Protein AF-A0A554S0V0-F1 (afdb_monomer_lite)

Radius of gyration: 26.41 Å; chains: 1; bounding box: 66×72×66 Å

Structure (mmCIF, N/CA/C/O backbone):
data_AF-A0A554S0V0-F1
#
_entry.id   AF-A0A554S0V0-F1
#
loop_
_atom_site.group_PDB
_atom_site.id
_atom_site.type_symbol
_atom_site.label_atom_id
_atom_site.label_alt_id
_atom_site.label_comp_id
_atom_site.label_asym_id
_atom_site.label_entity_id
_atom_site.label_seq_id
_atom_site.pdbx_PDB_ins_code
_atom_site.Cartn_x
_atom_site.Cartn_y
_atom_site.Cartn_z
_atom_site.occupancy
_atom_site.B_iso_or_equiv
_atom_site.auth_seq_id
_atom_site.auth_comp_id
_atom_site.auth_asym_id
_atom_site.auth_atom_id
_atom_site.pdbx_PDB_model_num
ATOM 1 N N . MET A 1 1 ? -9.861 -27.793 4.715 1.00 36.31 1 MET A N 1
ATOM 2 C CA . MET A 1 1 ? -9.751 -26.384 5.147 1.00 36.31 1 MET A CA 1
ATOM 3 C C . MET A 1 1 ? -11.162 -25.898 5.399 1.00 36.31 1 MET A C 1
ATOM 5 O O . MET A 1 1 ? -11.901 -25.727 4.438 1.00 36.31 1 MET A O 1
ATOM 9 N N . SER A 1 2 ? -11.578 -25.810 6.660 1.00 37.16 2 SER A N 1
ATOM 10 C CA . SER A 1 2 ? -12.901 -25.290 7.014 1.00 37.16 2 SER A CA 1
ATOM 11 C C . SER A 1 2 ? -13.001 -23.853 6.504 1.00 37.16 2 SER A C 1
ATOM 13 O O . SER A 1 2 ? -12.110 -23.053 6.784 1.00 37.16 2 SER A O 1
ATOM 15 N N . SER A 1 3 ? -14.018 -23.549 5.698 1.00 47.09 3 SER A N 1
ATOM 16 C CA . SER A 1 3 ? -14.245 -22.210 5.153 1.00 47.09 3 SER A CA 1
ATOM 17 C C . SER A 1 3 ? -14.325 -21.208 6.300 1.00 47.09 3 SER A C 1
ATOM 19 O O . SER A 1 3 ? -15.187 -21.342 7.171 1.00 47.09 3 SER A 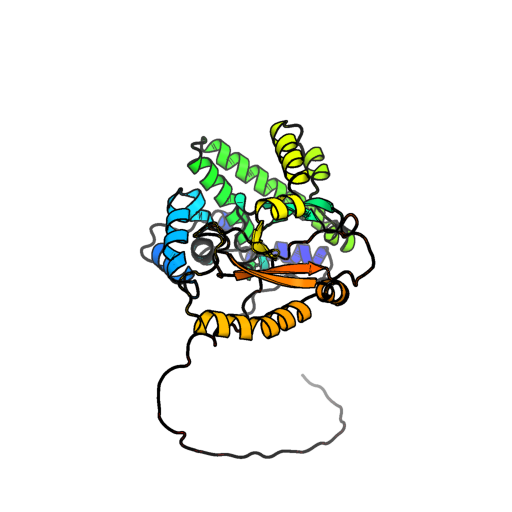O 1
ATOM 21 N N . GLU A 1 4 ? -13.415 -20.234 6.334 1.00 57.22 4 GLU A N 1
ATOM 22 C CA . GLU A 1 4 ? -13.499 -19.157 7.316 1.00 57.22 4 GLU A CA 1
ATOM 23 C C . GLU A 1 4 ? -14.847 -18.442 7.174 1.00 57.22 4 GLU A C 1
ATOM 25 O O . GLU A 1 4 ? -15.281 -18.200 6.040 1.00 57.22 4 GLU A O 1
ATOM 30 N N . PRO A 1 5 ? -15.519 -18.112 8.290 1.00 57.91 5 PRO A N 1
ATOM 31 C CA . PRO A 1 5 ? -16.809 -17.446 8.239 1.00 57.91 5 PRO A CA 1
ATOM 32 C C . PRO A 1 5 ? -16.653 -16.122 7.491 1.00 57.91 5 PRO A C 1
ATOM 34 O O . PRO A 1 5 ? -15.997 -15.194 7.961 1.00 57.91 5 PRO A O 1
ATOM 37 N N . HIS A 1 6 ? -17.226 -16.053 6.292 1.00 64.81 6 HIS A N 1
ATOM 38 C CA . HIS A 1 6 ? -17.288 -14.811 5.539 1.00 64.81 6 HIS A CA 1
ATOM 39 C C . HIS A 1 6 ? -18.179 -13.825 6.288 1.00 64.81 6 HIS A C 1
ATOM 41 O O . HIS A 1 6 ? -19.154 -14.217 6.937 1.00 64.81 6 HIS A O 1
ATOM 47 N N . ALA A 1 7 ? -17.826 -12.540 6.224 1.00 71.19 7 ALA A N 1
ATOM 48 C CA . ALA A 1 7 ? -18.701 -11.499 6.735 1.00 71.19 7 ALA A CA 1
ATOM 49 C C . ALA A 1 7 ? -20.097 -11.640 6.088 1.00 71.19 7 ALA A C 1
ATOM 51 O O . ALA A 1 7 ? -20.170 -12.012 4.912 1.00 71.19 7 ALA A O 1
ATOM 52 N N . PRO A 1 8 ? -21.190 -11.362 6.827 1.00 77.56 8 PRO A N 1
ATOM 53 C CA . PRO A 1 8 ? -22.535 -11.416 6.270 1.00 77.56 8 PRO A CA 1
ATOM 54 C C . PRO A 1 8 ? -22.620 -10.570 4.999 1.00 77.56 8 PRO A C 1
ATOM 56 O O . PRO A 1 8 ? -22.019 -9.492 4.936 1.00 77.56 8 PRO A O 1
ATOM 59 N N . ASP A 1 9 ? -23.345 -11.063 3.997 1.00 78.00 9 ASP A N 1
ATOM 60 C CA . ASP A 1 9 ? -23.430 -10.403 2.699 1.00 78.00 9 ASP A CA 1
ATOM 61 C C . ASP A 1 9 ? -24.212 -9.070 2.760 1.00 78.00 9 ASP A C 1
ATOM 63 O O . ASP A 1 9 ? -24.641 -8.589 3.817 1.00 78.00 9 ASP A O 1
ATOM 67 N N . ALA A 1 10 ? -24.375 -8.425 1.602 1.00 74.31 10 ALA A N 1
ATOM 68 C CA . ALA A 1 10 ? -25.038 -7.128 1.510 1.00 74.31 10 ALA A CA 1
ATOM 69 C C . ALA A 1 10 ? -26.510 -7.145 1.971 1.00 74.31 10 ALA A C 1
ATOM 71 O O . ALA A 1 10 ? -27.020 -6.086 2.342 1.00 74.31 10 ALA A O 1
ATOM 72 N N . THR A 1 11 ? -27.164 -8.312 1.985 1.00 83.50 11 THR A N 1
ATOM 73 C CA . THR A 1 11 ? -28.571 -8.482 2.381 1.00 83.50 11 THR A CA 1
ATOM 74 C C . THR A 1 11 ? -28.763 -8.507 3.896 1.00 83.50 11 THR A C 1
ATOM 76 O O . THR A 1 11 ? -29.850 -8.190 4.376 1.00 83.50 11 THR A O 1
ATOM 79 N N . ALA A 1 12 ? -27.705 -8.797 4.662 1.00 87.19 12 ALA A N 1
ATOM 80 C CA . ALA A 1 12 ? -27.759 -8.776 6.117 1.00 87.19 12 ALA A CA 1
ATOM 81 C C . ALA A 1 12 ? -28.050 -7.365 6.648 1.00 87.19 12 ALA A C 1
ATOM 83 O O . ALA A 1 12 ? -27.429 -6.368 6.256 1.00 87.19 12 ALA A O 1
ATOM 84 N N . SER A 1 13 ? -28.954 -7.278 7.617 1.00 88.69 13 SER A N 1
ATOM 85 C CA . SER A 1 13 ? -29.283 -6.033 8.296 1.00 88.69 13 SER A CA 1
ATOM 86 C C . SER A 1 13 ? -28.072 -5.466 9.057 1.00 88.69 13 SER A C 1
ATOM 88 O O . SER A 1 13 ? -27.164 -6.193 9.488 1.00 88.69 13 SER A O 1
ATOM 90 N N . PRO A 1 14 ? -28.045 -4.147 9.328 1.00 87.00 14 PRO A N 1
ATOM 91 C CA . PRO A 1 14 ? -27.035 -3.556 10.203 1.00 87.00 14 PRO A CA 1
ATOM 92 C C . PRO A 1 14 ? -26.961 -4.216 11.591 1.00 87.00 14 PRO A C 1
ATOM 94 O O . PRO A 1 14 ? -25.884 -4.259 12.187 1.00 87.00 14 PRO A O 1
ATOM 97 N N . ALA A 1 15 ? -28.078 -4.727 12.119 1.00 90.31 15 ALA A N 1
ATOM 98 C CA . ALA A 1 15 ? -28.115 -5.415 13.407 1.00 90.31 15 ALA A CA 1
ATOM 99 C C . ALA A 1 15 ? -27.396 -6.772 13.353 1.00 90.31 15 ALA A C 1
ATOM 101 O O . ALA A 1 15 ? -26.563 -7.043 14.222 1.00 90.31 15 ALA A O 1
ATOM 102 N N . GLU A 1 16 ? -27.640 -7.569 12.310 1.00 91.69 16 GLU A N 1
ATOM 103 C CA . GLU A 1 16 ? -26.985 -8.866 12.087 1.00 91.69 16 GLU A CA 1
ATOM 104 C C . GLU A 1 16 ? -25.484 -8.705 11.853 1.00 91.69 16 GLU A C 1
ATOM 106 O O . GLU A 1 16 ? -24.685 -9.380 12.500 1.00 91.69 16 GLU A O 1
ATOM 111 N N . ARG A 1 17 ? -25.066 -7.733 11.031 1.00 90.06 17 ARG A N 1
ATOM 112 C CA . ARG A 1 17 ? -23.638 -7.427 10.822 1.00 90.06 17 ARG A CA 1
ATOM 113 C C . ARG A 1 17 ? -22.934 -7.031 12.124 1.00 90.06 17 ARG A C 1
ATOM 115 O O . ARG A 1 17 ? -21.815 -7.473 12.394 1.00 90.06 17 ARG A O 1
ATOM 122 N N . ARG A 1 18 ? -23.595 -6.239 12.980 1.00 90.31 18 ARG A N 1
ATOM 123 C CA . ARG A 1 18 ? -23.077 -5.897 14.320 1.00 90.31 18 ARG A CA 1
ATOM 124 C C . ARG A 1 18 ? -23.025 -7.114 15.242 1.00 90.31 18 ARG A C 1
ATOM 126 O O . ARG A 1 18 ? -22.074 -7.234 16.012 1.00 90.31 18 ARG A O 1
ATOM 133 N N . ALA A 1 19 ? -24.029 -7.989 15.198 1.00 91.94 19 ALA A N 1
ATOM 134 C CA . ALA A 1 19 ? -24.058 -9.216 15.988 1.00 91.94 19 ALA A CA 1
ATOM 135 C C . ALA A 1 19 ? -22.928 -10.168 15.575 1.00 91.94 19 ALA A C 1
ATOM 137 O O . ALA A 1 19 ? -22.189 -10.622 16.445 1.00 91.94 19 ALA A O 1
ATOM 138 N N . PHE A 1 20 ? -22.709 -10.354 14.270 1.00 91.00 20 PHE A N 1
ATOM 139 C CA . PHE A 1 20 ? -21.584 -11.114 13.726 1.00 91.00 20 PHE A CA 1
ATOM 140 C C . PHE A 1 20 ? -20.242 -10.578 14.235 1.00 91.00 20 PHE A C 1
ATOM 142 O O . PHE A 1 20 ? -19.457 -11.326 14.812 1.00 91.00 20 PHE A O 1
ATOM 149 N N . GLY A 1 21 ? -20.000 -9.267 14.112 1.00 90.06 21 GLY A N 1
ATOM 150 C CA . GLY A 1 21 ? -18.763 -8.653 14.604 1.00 90.06 21 GLY A CA 1
ATOM 151 C C . GLY A 1 21 ? -18.572 -8.796 16.121 1.00 90.06 21 GLY A C 1
ATOM 152 O O . GLY A 1 21 ? -17.449 -8.970 16.590 1.00 90.06 21 GLY A O 1
ATOM 153 N N . ARG A 1 22 ? -19.658 -8.765 16.911 1.00 90.88 22 ARG A N 1
ATOM 154 C CA . ARG A 1 22 ? -19.599 -9.046 18.357 1.00 90.88 22 ARG A CA 1
ATOM 155 C C . ARG A 1 22 ? -19.273 -10.510 18.645 1.00 90.88 22 ARG A C 1
ATOM 157 O O . ARG A 1 22 ? -18.467 -10.757 19.538 1.00 90.88 22 ARG A O 1
ATOM 164 N N . ALA A 1 23 ? -19.853 -11.448 17.898 1.00 91.31 23 ALA A N 1
ATOM 165 C CA . ALA A 1 23 ? -19.612 -12.880 18.062 1.00 91.31 23 ALA A CA 1
ATOM 166 C C . ALA A 1 23 ? -18.140 -13.248 17.817 1.00 91.31 23 ALA A C 1
ATOM 168 O O . ALA A 1 23 ? -17.593 -14.089 18.526 1.00 91.31 23 ALA A O 1
ATOM 169 N N . GLN A 1 24 ? -17.448 -12.541 16.915 1.00 90.12 24 GLN A N 1
ATOM 170 C CA . GLN A 1 24 ? -16.019 -12.772 16.666 1.00 90.12 24 GLN A CA 1
ATOM 171 C C . GLN A 1 24 ? -15.114 -12.548 17.889 1.00 90.12 24 GLN A C 1
ATOM 173 O O . GLN A 1 24 ? -14.009 -13.085 17.945 1.00 90.12 24 GLN A O 1
ATOM 178 N N . ARG A 1 25 ? -15.579 -11.831 18.921 1.00 89.75 25 ARG A N 1
ATOM 179 C CA . ARG A 1 25 ? -14.835 -11.678 20.185 1.00 89.75 25 ARG A CA 1
ATOM 180 C C . ARG A 1 25 ? -14.655 -12.995 20.940 1.00 89.75 25 ARG A C 1
ATOM 182 O O . ARG A 1 25 ? -13.751 -13.084 21.761 1.00 89.75 25 ARG A O 1
ATOM 189 N N . GLN A 1 26 ? -15.492 -13.998 20.668 1.00 87.25 26 GLN A N 1
ATOM 190 C CA . GLN A 1 26 ? -15.313 -15.353 21.197 1.00 87.25 26 GLN A CA 1
ATOM 191 C C . GLN A 1 26 ? -14.157 -16.088 20.505 1.00 87.25 26 GLN A C 1
ATOM 193 O O . GLN A 1 26 ? -13.537 -16.957 21.104 1.00 87.25 26 GLN A O 1
ATOM 198 N N . ARG A 1 27 ? -13.857 -15.729 19.250 1.00 83.69 27 ARG A N 1
ATOM 199 C CA . ARG A 1 27 ? -12.781 -16.327 18.451 1.00 83.69 27 ARG A CA 1
ATOM 200 C C . ARG A 1 27 ? -11.427 -15.681 18.745 1.00 83.69 27 ARG A C 1
ATOM 202 O O . ARG A 1 27 ? -10.419 -16.374 18.820 1.00 83.69 27 ARG A O 1
ATOM 209 N N . CYS A 1 28 ? -11.415 -14.361 18.918 1.00 88.06 28 CYS A N 1
ATOM 210 C CA . CYS A 1 28 ? -10.242 -13.602 19.335 1.00 88.06 28 CYS A CA 1
ATOM 211 C C . CYS A 1 28 ? -10.659 -12.538 20.357 1.00 88.06 28 CYS A C 1
ATOM 213 O O . CYS A 1 28 ? -11.237 -11.501 20.010 1.00 88.06 28 CYS A O 1
ATOM 215 N N . ALA A 1 29 ? -10.375 -12.809 21.630 1.00 88.44 29 ALA A N 1
ATOM 216 C CA . ALA A 1 29 ? -10.634 -11.894 22.730 1.00 88.44 29 ALA A CA 1
ATOM 217 C C . ALA A 1 29 ? -9.766 -10.635 22.597 1.00 88.44 29 ALA A C 1
ATOM 219 O O . ALA A 1 29 ? -8.628 -10.694 22.138 1.00 88.44 29 ALA A O 1
ATOM 220 N N . LEU A 1 30 ? -10.266 -9.484 23.059 1.00 83.81 30 LEU A N 1
ATOM 221 C CA . LEU A 1 30 ? -9.576 -8.195 22.890 1.00 83.81 30 LEU A CA 1
ATOM 222 C C . LEU A 1 30 ? -8.150 -8.188 23.470 1.00 83.81 30 LEU A C 1
ATOM 224 O O . LEU A 1 30 ? -7.258 -7.595 22.875 1.00 83.81 30 LEU A O 1
ATOM 228 N N . GLY A 1 31 ? -7.905 -8.892 24.580 1.00 85.94 31 GLY A N 1
ATOM 229 C CA . GLY A 1 31 ? -6.561 -9.022 25.155 1.00 85.94 31 GLY A CA 1
ATOM 230 C C . GLY A 1 31 ? -5.575 -9.776 24.254 1.00 85.94 31 GLY A C 1
ATOM 231 O O . GLY A 1 31 ? -4.384 -9.476 24.257 1.00 85.94 31 GLY A O 1
ATOM 232 N N . GLN A 1 32 ? -6.061 -10.697 23.414 1.00 88.44 32 GLN A N 1
ATOM 233 C CA . GLN A 1 32 ? -5.224 -11.431 22.460 1.00 88.44 32 GLN A CA 1
ATOM 234 C C . GLN A 1 32 ? -4.729 -10.534 21.317 1.00 88.44 32 GLN A C 1
ATOM 236 O O . GLN A 1 32 ? -3.736 -10.855 20.672 1.00 88.44 32 GLN A O 1
ATOM 241 N N . TRP A 1 33 ? -5.353 -9.372 21.090 1.00 86.06 33 TRP A N 1
ATOM 242 C CA . TRP A 1 33 ? -4.904 -8.443 20.052 1.00 86.06 33 TRP A CA 1
ATOM 243 C C . TRP A 1 33 ? -3.544 -7.818 20.369 1.00 86.06 33 TRP A C 1
ATOM 245 O O . TRP A 1 33 ? -2.807 -7.481 19.442 1.00 86.06 33 TRP A O 1
ATOM 255 N N . ALA A 1 34 ? -3.200 -7.714 21.657 1.00 86.19 34 ALA A N 1
ATOM 256 C CA . ALA A 1 34 ? -1.913 -7.212 22.128 1.00 86.19 34 ALA A CA 1
ATOM 257 C C . ALA A 1 34 ? -0.765 -8.223 21.962 1.00 86.19 34 ALA A C 1
ATOM 259 O O . ALA A 1 34 ? 0.389 -7.869 22.199 1.00 86.19 34 ALA A O 1
ATOM 260 N N . GLN A 1 35 ? -1.056 -9.464 21.555 1.00 88.38 35 GLN A N 1
ATOM 261 C CA . GLN A 1 35 ? -0.019 -10.448 21.271 1.00 88.38 35 GLN A CA 1
ATOM 262 C C . GLN A 1 35 ? 0.854 -9.980 20.106 1.00 88.38 35 GLN A C 1
ATOM 264 O O . GLN A 1 35 ? 0.367 -9.449 19.101 1.00 88.38 35 GLN A O 1
ATOM 269 N N . VAL A 1 36 ? 2.156 -10.199 20.258 1.00 83.81 36 VAL A N 1
ATOM 270 C CA . VAL A 1 36 ? 3.171 -9.915 19.247 1.00 83.81 36 VAL A CA 1
ATOM 271 C C . VAL A 1 36 ? 3.840 -11.222 18.825 1.00 83.81 36 VAL A C 1
ATOM 273 O O . VAL A 1 36 ? 3.955 -1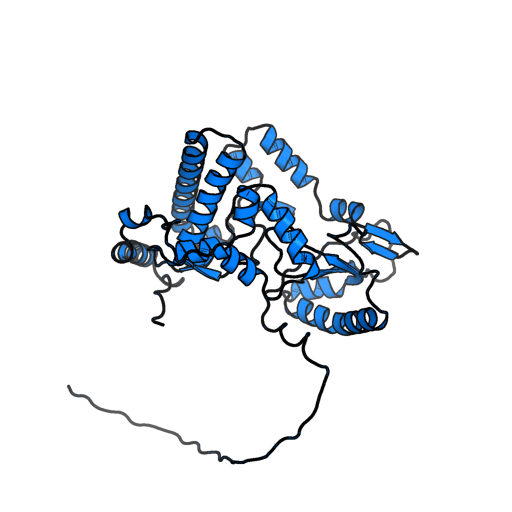2.132 19.651 1.00 83.81 36 VAL A O 1
ATOM 276 N N . PRO A 1 37 ? 4.278 -11.343 17.561 1.00 80.25 37 PRO A N 1
ATOM 277 C CA . PRO A 1 37 ? 5.056 -12.497 17.129 1.00 80.25 37 PRO A CA 1
ATOM 278 C C . PRO A 1 37 ? 6.334 -12.569 17.966 1.00 80.25 37 PRO A C 1
ATOM 280 O O . PRO A 1 37 ? 6.936 -11.529 18.227 1.00 80.25 37 PRO A O 1
ATOM 283 N N . GLN A 1 38 ? 6.748 -13.770 18.374 1.00 79.81 38 GLN A N 1
ATOM 284 C CA . GLN A 1 38 ? 7.999 -13.974 19.107 1.00 79.81 38 GLN A CA 1
ATOM 285 C C . GLN A 1 38 ? 9.164 -13.964 18.104 1.00 79.81 38 GLN A C 1
ATOM 287 O O . GLN A 1 38 ? 9.299 -14.915 17.333 1.00 79.81 38 GLN A O 1
ATOM 292 N N . PRO A 1 39 ? 9.976 -12.892 18.042 1.00 66.38 39 PRO A N 1
ATOM 293 C CA . PRO A 1 39 ? 10.983 -12.743 16.995 1.00 66.38 39 PRO A CA 1
ATOM 294 C C . PRO A 1 39 ? 12.173 -13.696 17.168 1.00 66.38 39 PRO A C 1
ATOM 296 O O . PRO A 1 39 ? 12.823 -13.989 16.167 1.00 66.38 39 PRO A O 1
ATOM 299 N N . ASP A 1 40 ? 12.405 -14.184 18.392 1.00 68.19 40 ASP A N 1
ATOM 300 C CA . ASP A 1 40 ? 13.514 -15.075 18.771 1.00 68.19 40 ASP A CA 1
ATOM 301 C C . ASP A 1 40 ? 13.130 -16.563 18.728 1.00 68.19 40 ASP A C 1
ATOM 303 O O . ASP A 1 40 ? 13.895 -17.430 19.152 1.00 68.19 40 ASP A O 1
ATOM 307 N N . ALA A 1 41 ? 11.936 -16.886 18.224 1.00 66.62 41 ALA A N 1
ATOM 308 C CA . ALA A 1 41 ? 11.582 -18.268 17.953 1.00 66.62 41 ALA A CA 1
ATOM 309 C C . ALA A 1 41 ? 12.535 -18.814 16.872 1.00 66.62 41 ALA A C 1
ATOM 311 O O . ALA A 1 41 ? 12.653 -18.241 15.787 1.00 66.62 41 ALA A O 1
ATOM 312 N N . GLY A 1 42 ? 13.246 -19.907 17.173 1.00 69.56 42 GLY A N 1
ATOM 313 C CA . GLY A 1 42 ? 14.284 -20.474 16.298 1.00 69.56 42 GLY A CA 1
ATOM 314 C C . GLY A 1 42 ? 13.796 -20.934 14.914 1.00 69.56 42 GLY A C 1
ATOM 315 O O . GLY A 1 42 ? 14.607 -21.309 14.075 1.00 69.56 42 GLY A O 1
ATOM 316 N N . ASP A 1 43 ? 12.487 -20.895 14.657 1.00 75.56 43 ASP A N 1
ATOM 317 C CA . ASP A 1 43 ? 11.843 -21.216 13.382 1.00 75.56 43 ASP A CA 1
ATOM 318 C C . ASP A 1 43 ? 11.613 -19.990 12.472 1.00 75.56 43 ASP A C 1
ATOM 320 O O . ASP A 1 43 ? 11.067 -20.122 11.369 1.00 75.56 43 ASP A O 1
ATOM 324 N N . ARG A 1 44 ? 12.013 -18.784 12.899 1.00 81.19 44 ARG A N 1
ATOM 325 C CA . ARG A 1 44 ? 11.856 -17.562 12.104 1.00 81.19 44 ARG A CA 1
ATOM 326 C C . ARG A 1 44 ? 13.010 -17.392 11.113 1.00 81.19 44 ARG A C 1
ATOM 328 O O . ARG A 1 44 ? 14.138 -17.111 11.498 1.00 81.19 44 ARG A O 1
ATOM 335 N N . ASP A 1 45 ? 12.697 -17.450 9.816 1.00 86.06 45 ASP A N 1
ATOM 336 C CA . ASP A 1 45 ? 13.656 -17.203 8.724 1.00 86.06 45 ASP A CA 1
ATOM 337 C C . ASP A 1 45 ? 13.257 -15.986 7.853 1.00 86.06 45 ASP A C 1
ATOM 339 O O . ASP A 1 45 ? 12.646 -16.137 6.785 1.00 86.06 45 ASP A O 1
ATOM 343 N N . PRO A 1 46 ? 13.587 -14.746 8.276 1.00 87.38 46 PRO A N 1
ATOM 344 C CA . PRO A 1 46 ? 13.274 -13.535 7.516 1.00 87.38 46 PRO A CA 1
ATOM 345 C C . PRO A 1 46 ? 13.863 -13.526 6.104 1.00 87.38 46 PRO A C 1
ATOM 347 O O . PRO A 1 46 ? 13.234 -13.038 5.159 1.00 87.38 46 PRO A O 1
ATOM 350 N N . LEU A 1 47 ? 15.074 -14.068 5.946 1.00 88.94 47 LEU A N 1
ATOM 351 C CA . LEU A 1 47 ? 15.773 -14.083 4.666 1.00 88.94 47 LEU A CA 1
ATOM 352 C C . LEU A 1 47 ? 15.214 -15.161 3.739 1.00 88.94 47 LEU A C 1
ATOM 354 O O . LEU A 1 47 ? 15.134 -14.923 2.534 1.00 88.94 47 LEU A O 1
ATOM 358 N N . GLY A 1 48 ? 14.778 -16.302 4.267 1.00 90.25 48 GLY A N 1
ATOM 359 C CA . GLY A 1 48 ? 14.048 -17.328 3.526 1.00 90.25 48 GLY A CA 1
ATOM 360 C C . GLY A 1 48 ? 12.746 -16.795 2.952 1.00 90.25 48 GLY A C 1
ATOM 361 O O . GLY A 1 48 ? 12.515 -16.927 1.750 1.00 90.25 48 GLY A O 1
ATOM 362 N N . TRP A 1 49 ? 11.943 -16.092 3.757 1.00 88.31 49 TRP A N 1
ATOM 363 C CA . TRP A 1 49 ? 10.722 -15.435 3.274 1.00 88.31 49 TRP A CA 1
ATOM 364 C C . TRP A 1 49 ? 11.010 -14.364 2.221 1.00 88.31 49 TRP A C 1
ATOM 366 O O . TRP A 1 49 ? 10.323 -14.294 1.197 1.00 88.31 49 TRP A O 1
ATOM 376 N N . LEU A 1 50 ? 12.061 -13.562 2.412 1.00 88.50 50 LEU A N 1
ATOM 377 C CA . LEU A 1 50 ? 12.474 -12.575 1.417 1.00 88.50 50 LEU A CA 1
ATOM 378 C C . LEU A 1 50 ? 12.924 -13.241 0.106 1.00 88.50 50 LEU A C 1
ATOM 380 O O . LEU A 1 50 ? 12.498 -12.812 -0.970 1.00 88.50 50 LEU A O 1
ATOM 384 N N . LYS A 1 51 ? 13.727 -14.309 0.173 1.00 89.75 51 LYS A N 1
ATOM 385 C CA . LYS A 1 51 ? 14.154 -15.104 -0.992 1.00 89.75 51 LYS A CA 1
ATOM 386 C C . LYS A 1 51 ? 12.956 -15.741 -1.696 1.00 89.75 51 LYS A C 1
ATOM 388 O O . LYS A 1 51 ? 12.848 -15.637 -2.915 1.00 89.75 51 LYS A O 1
ATOM 393 N N . ALA A 1 52 ? 12.025 -16.330 -0.949 1.00 89.69 52 ALA A N 1
ATOM 394 C CA . ALA A 1 52 ? 10.804 -16.917 -1.492 1.00 89.69 52 ALA A CA 1
ATOM 395 C C . ALA A 1 52 ? 9.950 -15.871 -2.225 1.00 89.69 52 ALA A C 1
ATOM 397 O O . ALA A 1 52 ? 9.454 -16.144 -3.320 1.00 89.69 52 ALA A O 1
ATOM 398 N N . SER A 1 53 ? 9.871 -14.646 -1.692 1.00 87.00 53 SER A N 1
ATOM 399 C CA . SER A 1 53 ? 9.150 -13.536 -2.330 1.00 87.00 53 SER A CA 1
ATOM 400 C C . SER A 1 53 ? 9.753 -13.094 -3.674 1.00 87.00 53 SER A C 1
ATOM 402 O O . SER A 1 53 ? 9.100 -12.366 -4.420 1.00 87.00 53 SER A O 1
ATOM 404 N N . ASN A 1 54 ? 10.984 -13.510 -4.009 1.00 87.56 54 ASN A N 1
ATOM 405 C CA . ASN A 1 54 ? 11.609 -13.245 -5.311 1.00 87.56 54 ASN A CA 1
ATOM 406 C C . ASN A 1 54 ? 11.186 -14.234 -6.410 1.00 87.56 54 ASN A C 1
ATOM 408 O O . ASN A 1 54 ? 11.543 -14.034 -7.571 1.00 87.56 54 ASN A O 1
ATOM 412 N N . ARG A 1 55 ? 10.429 -15.291 -6.087 1.00 86.12 55 ARG A N 1
ATOM 413 C CA . ARG A 1 55 ? 9.985 -16.279 -7.080 1.00 86.12 55 ARG A CA 1
ATOM 414 C C . ARG A 1 55 ? 9.183 -15.601 -8.197 1.00 86.12 55 ARG A C 1
ATOM 416 O O . ARG A 1 55 ? 8.207 -14.909 -7.939 1.00 86.12 55 ARG A O 1
ATOM 423 N N . GLY A 1 56 ? 9.590 -15.828 -9.446 1.00 81.62 56 GLY A N 1
ATOM 424 C CA . GLY A 1 56 ? 8.935 -15.253 -10.627 1.00 81.62 56 GLY A CA 1
ATOM 425 C C . GLY A 1 56 ? 9.327 -13.807 -10.952 1.00 81.62 56 GLY A C 1
ATOM 426 O O . GLY A 1 56 ? 8.816 -13.268 -11.936 1.00 81.62 56 GLY A O 1
ATOM 427 N N . ARG A 1 57 ? 10.229 -13.190 -10.174 1.00 81.38 57 ARG A N 1
ATOM 428 C CA . ARG A 1 57 ? 10.822 -11.882 -10.494 1.00 81.38 57 ARG A CA 1
ATOM 429 C C . ARG A 1 57 ? 11.973 -12.041 -11.488 1.00 81.38 57 ARG A C 1
ATOM 431 O O . ARG A 1 57 ? 12.579 -13.106 -11.580 1.00 81.38 57 ARG A O 1
ATOM 438 N N . VAL A 1 58 ? 12.272 -10.963 -12.209 1.00 79.75 58 VAL A N 1
ATOM 439 C CA . VAL A 1 58 ? 13.428 -10.876 -13.113 1.00 79.75 58 VAL A CA 1
ATOM 440 C C . VAL A 1 58 ? 14.716 -10.924 -12.277 1.00 79.75 58 VAL A C 1
ATOM 442 O O . VAL A 1 58 ? 14.888 -10.036 -11.434 1.00 79.75 58 VAL A O 1
ATOM 445 N N . PRO A 1 59 ? 15.587 -11.938 -12.454 1.00 82.12 59 PRO A N 1
ATOM 446 C CA . PRO A 1 59 ? 16.762 -12.149 -11.603 1.00 82.12 59 PRO A CA 1
ATOM 447 C C . PRO A 1 59 ? 17.673 -10.924 -11.484 1.00 82.12 59 PRO A C 1
ATOM 449 O O . PRO A 1 59 ? 18.106 -10.581 -10.387 1.00 82.12 59 PRO A O 1
ATOM 452 N N . GLU A 1 60 ? 17.888 -10.208 -12.583 1.00 79.12 60 GLU A N 1
ATOM 453 C CA . GLU A 1 60 ? 18.759 -9.034 -12.684 1.00 79.12 60 GLU A CA 1
ATOM 454 C C . GLU A 1 60 ? 18.254 -7.851 -11.841 1.00 79.12 60 GLU A C 1
ATOM 456 O O . GLU A 1 60 ? 19.029 -6.987 -11.435 1.00 79.12 60 GLU A O 1
ATOM 461 N N . LEU A 1 61 ? 16.952 -7.816 -11.536 1.00 80.81 61 LEU A N 1
ATOM 462 C CA . LEU A 1 61 ? 16.321 -6.755 -10.745 1.00 80.81 61 LEU A CA 1
ATOM 463 C C . LEU A 1 61 ? 16.234 -7.100 -9.252 1.00 80.81 61 LEU A C 1
ATOM 465 O O . LEU A 1 61 ? 15.926 -6.227 -8.434 1.00 80.81 61 LEU A O 1
ATOM 469 N N . VAL A 1 62 ? 16.525 -8.347 -8.868 1.00 86.44 62 VAL A N 1
ATOM 470 C CA . VAL A 1 62 ? 16.535 -8.772 -7.460 1.00 86.44 62 VAL A CA 1
ATOM 471 C C . VAL A 1 62 ? 17.593 -8.014 -6.643 1.00 86.44 62 VAL A C 1
ATOM 473 O O . VAL A 1 62 ? 17.222 -7.476 -5.596 1.00 86.44 62 VAL A O 1
ATOM 476 N N . PRO A 1 63 ? 18.853 -7.852 -7.104 1.00 88.56 63 PRO A N 1
ATOM 477 C CA . PRO A 1 63 ? 19.842 -7.049 -6.385 1.00 88.56 63 PRO A CA 1
ATOM 478 C C . PRO A 1 63 ? 19.420 -5.585 -6.224 1.00 88.56 63 PRO A C 1
ATOM 480 O O . PRO A 1 63 ? 19.619 -5.002 -5.164 1.00 88.56 63 PRO A O 1
ATOM 483 N N . VAL A 1 64 ? 18.766 -4.997 -7.234 1.00 85.19 64 VAL A N 1
ATOM 484 C CA . VAL A 1 64 ? 18.254 -3.615 -7.165 1.00 85.19 64 VAL A CA 1
ATOM 485 C C . VAL A 1 64 ? 17.164 -3.489 -6.097 1.00 85.19 64 VAL A C 1
ATOM 487 O O . VAL A 1 64 ? 17.146 -2.522 -5.331 1.00 85.19 64 VAL A O 1
ATOM 490 N N . ARG A 1 65 ? 16.260 -4.476 -6.006 1.00 85.25 65 ARG A N 1
ATOM 491 C CA . ARG A 1 65 ? 15.260 -4.551 -4.931 1.00 85.25 65 ARG A CA 1
ATOM 492 C C . ARG A 1 65 ? 15.943 -4.619 -3.568 1.00 85.25 65 ARG A C 1
ATOM 494 O O . ARG A 1 65 ? 15.594 -3.834 -2.691 1.00 85.25 65 ARG A O 1
ATOM 501 N N . HIS A 1 66 ? 16.899 -5.529 -3.396 1.00 89.94 66 HIS A N 1
ATOM 502 C CA . HIS A 1 66 ? 17.622 -5.687 -2.133 1.00 89.94 66 HIS A CA 1
ATOM 503 C C . HIS A 1 66 ? 18.379 -4.415 -1.754 1.00 89.94 6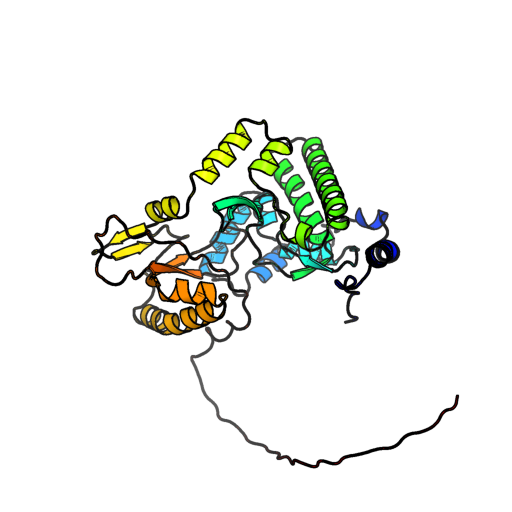6 HIS A C 1
ATOM 505 O O . HIS A 1 66 ? 18.204 -3.938 -0.640 1.00 89.94 66 HIS A O 1
ATOM 511 N N . GLY A 1 67 ? 19.091 -3.785 -2.691 1.00 90.62 67 GLY A N 1
ATOM 512 C CA . GLY A 1 67 ? 19.765 -2.503 -2.471 1.00 90.62 67 GLY A CA 1
ATOM 513 C C . GLY A 1 67 ? 18.818 -1.407 -1.975 1.00 90.62 67 GLY A C 1
ATOM 514 O O . GLY A 1 67 ? 19.143 -0.687 -1.038 1.00 90.62 67 GLY A O 1
ATOM 515 N N . ARG A 1 68 ? 17.598 -1.324 -2.524 1.00 88.31 68 ARG A N 1
ATOM 516 C CA . ARG A 1 68 ? 16.574 -0.374 -2.051 1.00 88.31 68 ARG A CA 1
ATOM 517 C C . ARG A 1 68 ? 16.010 -0.715 -0.673 1.00 88.31 68 ARG A C 1
ATOM 519 O O . ARG A 1 68 ? 15.629 0.197 0.050 1.00 88.31 68 ARG A O 1
ATOM 526 N N . MET A 1 69 ? 15.918 -1.997 -0.328 1.00 92.19 69 MET A N 1
ATOM 527 C CA . MET A 1 69 ? 15.464 -2.448 0.992 1.00 92.19 69 MET A CA 1
ATOM 528 C C . MET A 1 69 ? 16.528 -2.246 2.078 1.00 92.19 69 MET A C 1
ATOM 530 O O . MET A 1 69 ? 16.176 -2.111 3.244 1.00 92.19 69 MET A O 1
ATOM 534 N N . LEU A 1 70 ? 17.810 -2.219 1.701 1.00 93.88 70 LEU A N 1
ATOM 535 C CA . LEU A 1 70 ? 18.941 -2.017 2.612 1.00 93.88 70 LEU A CA 1
ATOM 536 C C . LEU A 1 70 ? 19.113 -0.561 3.067 1.00 93.88 70 LEU A C 1
ATOM 538 O O . LEU A 1 70 ? 19.871 -0.314 3.998 1.00 93.88 70 LEU A O 1
ATOM 542 N N . VAL A 1 71 ? 18.421 0.396 2.442 1.00 94.06 71 VAL A N 1
ATOM 543 C CA . VAL A 1 71 ? 18.577 1.831 2.739 1.00 94.06 71 VAL A CA 1
ATOM 544 C C . VAL A 1 71 ? 18.226 2.150 4.192 1.00 94.06 71 VAL A C 1
ATOM 546 O O . VAL A 1 71 ? 18.874 2.986 4.814 1.00 94.06 71 VAL A O 1
ATOM 549 N N . SER A 1 72 ? 17.176 1.527 4.726 1.00 94.56 72 SER A N 1
ATOM 550 C CA . SER A 1 72 ? 16.711 1.781 6.089 1.00 94.56 72 SER A CA 1
ATOM 551 C C . SER A 1 72 ? 15.729 0.714 6.592 1.00 94.56 72 SER A C 1
ATOM 553 O O . SER A 1 72 ? 15.057 0.078 5.766 1.00 94.56 72 SER A O 1
ATOM 555 N N . PRO A 1 73 ? 15.547 0.546 7.921 1.00 94.38 73 PRO A N 1
ATOM 556 C CA . PRO A 1 73 ? 14.539 -0.358 8.484 1.00 94.38 73 PRO A CA 1
ATOM 557 C C . PRO A 1 73 ? 13.134 -0.132 7.914 1.00 94.38 73 PRO A C 1
ATOM 559 O O . PRO A 1 73 ? 12.386 -1.083 7.685 1.00 94.38 73 PRO A O 1
ATOM 562 N N . PHE A 1 74 ? 12.782 1.123 7.623 1.00 94.69 74 PHE A N 1
ATOM 563 C CA . PHE A 1 74 ? 11.502 1.457 7.008 1.00 94.69 74 PHE A CA 1
ATOM 564 C C . PHE A 1 74 ? 11.409 0.967 5.557 1.00 94.69 74 PHE A C 1
ATOM 566 O O . PHE A 1 74 ? 10.390 0.401 5.159 1.00 94.69 74 PHE A O 1
ATOM 573 N N . THR A 1 75 ? 12.471 1.124 4.763 1.00 92.31 75 THR A N 1
ATOM 574 C CA . THR A 1 75 ? 12.493 0.601 3.385 1.00 92.31 75 THR A CA 1
ATOM 575 C C . THR A 1 75 ? 12.480 -0.928 3.334 1.00 92.31 75 THR A C 1
ATOM 577 O O . THR A 1 75 ? 11.788 -1.495 2.484 1.00 92.31 75 THR A O 1
ATOM 580 N N . PHE A 1 76 ? 13.146 -1.597 4.282 1.00 93.56 76 PHE A N 1
ATOM 581 C CA . PHE A 1 76 ? 13.065 -3.046 4.454 1.00 93.56 76 PHE A CA 1
ATOM 582 C C . PHE A 1 76 ? 11.631 -3.480 4.764 1.00 93.56 76 PHE A C 1
ATOM 584 O O . PHE A 1 76 ? 11.081 -4.338 4.077 1.00 93.56 76 PHE A O 1
ATOM 591 N N . TYR A 1 77 ? 11.001 -2.836 5.750 1.00 93.31 77 TYR A N 1
ATOM 592 C CA . TYR A 1 77 ? 9.638 -3.142 6.176 1.00 93.31 77 TYR A CA 1
ATOM 593 C C . TYR A 1 77 ? 8.621 -3.041 5.026 1.00 93.31 77 TYR A C 1
ATOM 595 O O . TYR A 1 77 ? 7.776 -3.926 4.854 1.00 93.31 77 TYR A O 1
ATOM 603 N N . ARG A 1 78 ? 8.738 -1.998 4.192 1.00 90.75 78 ARG A N 1
ATOM 604 C CA . ARG A 1 78 ? 7.918 -1.839 2.981 1.00 90.75 78 ARG A CA 1
ATOM 605 C C . ARG A 1 78 ? 8.132 -2.975 1.983 1.00 90.75 78 ARG A C 1
ATOM 607 O O . ARG A 1 78 ? 7.171 -3.540 1.490 1.00 90.75 78 ARG A O 1
ATOM 614 N N . GLY A 1 79 ? 9.383 -3.353 1.722 1.00 88.81 79 GLY A N 1
ATOM 615 C CA . GLY A 1 79 ? 9.714 -4.407 0.757 1.00 88.81 79 GLY A CA 1
ATOM 616 C C . GLY A 1 79 ? 9.464 -5.845 1.235 1.00 88.81 79 GLY A C 1
ATOM 617 O O . GLY A 1 79 ? 9.694 -6.777 0.460 1.00 88.81 79 GLY A O 1
ATOM 618 N N . ALA A 1 80 ? 9.030 -6.039 2.485 1.00 90.50 80 ALA A N 1
ATOM 619 C CA . ALA A 1 80 ? 8.901 -7.337 3.150 1.00 90.50 80 ALA A CA 1
ATOM 620 C C . ALA A 1 80 ? 7.453 -7.663 3.581 1.00 90.50 80 ALA A C 1
ATOM 622 O O . ALA A 1 80 ? 7.236 -8.227 4.654 1.00 90.50 80 ALA A O 1
ATOM 623 N N . ALA A 1 81 ? 6.453 -7.326 2.756 1.00 90.12 81 ALA A N 1
ATOM 624 C CA . ALA A 1 81 ? 5.037 -7.605 3.038 1.00 90.12 81 ALA A CA 1
ATOM 625 C C . ALA A 1 81 ? 4.769 -9.075 3.409 1.00 90.12 81 ALA A C 1
ATOM 627 O O . ALA A 1 81 ? 4.142 -9.356 4.431 1.00 90.12 81 ALA A O 1
ATOM 628 N N . SER A 1 82 ? 5.350 -10.014 2.655 1.00 88.75 82 SER A N 1
ATOM 629 C CA . SER A 1 82 ? 5.209 -11.454 2.902 1.00 88.75 82 SER A CA 1
ATOM 630 C C . SER A 1 82 ? 5.757 -11.910 4.258 1.00 88.75 82 SER A C 1
ATOM 632 O O . SER A 1 82 ? 5.211 -12.832 4.856 1.00 88.75 82 SER A O 1
ATOM 634 N N . LEU A 1 83 ? 6.821 -11.273 4.762 1.00 89.81 83 LEU A N 1
ATOM 635 C CA . LEU A 1 83 ? 7.394 -11.608 6.068 1.00 89.81 83 LEU A CA 1
ATOM 636 C C . LEU A 1 83 ? 6.422 -11.246 7.193 1.00 89.81 83 LEU A C 1
ATOM 638 O O . LEU A 1 83 ? 6.180 -12.054 8.083 1.00 89.81 83 LEU A O 1
ATOM 642 N N . MET A 1 84 ? 5.813 -10.061 7.113 1.00 88.94 84 MET A N 1
ATOM 643 C CA . MET A 1 84 ? 4.809 -9.663 8.092 1.00 88.94 84 MET A CA 1
ATOM 644 C C . MET A 1 84 ? 3.556 -10.535 8.009 1.00 88.94 84 MET A C 1
ATOM 646 O O . MET A 1 84 ? 3.005 -10.881 9.046 1.00 88.94 84 MET A O 1
ATOM 650 N N . ALA A 1 85 ? 3.113 -10.913 6.809 1.00 89.50 85 ALA A N 1
ATOM 651 C CA . ALA A 1 85 ? 1.992 -11.838 6.668 1.00 89.50 85 ALA A CA 1
ATOM 652 C C . ALA A 1 85 ? 2.278 -13.180 7.370 1.00 89.50 85 ALA A C 1
ATOM 654 O O . ALA A 1 85 ? 1.420 -13.679 8.091 1.00 89.50 85 ALA A O 1
ATOM 655 N N . ASN A 1 86 ? 3.498 -13.723 7.244 1.00 89.12 86 ASN A N 1
ATOM 656 C CA . ASN A 1 86 ? 3.917 -14.911 7.998 1.00 89.12 86 ASN A CA 1
ATOM 657 C C . ASN A 1 86 ? 3.921 -14.677 9.519 1.00 89.12 86 ASN A C 1
ATOM 659 O O . ASN A 1 86 ? 3.505 -15.556 10.270 1.00 89.12 86 ASN A O 1
ATOM 663 N N . ASP A 1 87 ? 4.382 -13.511 9.973 1.00 89.88 87 ASP A N 1
ATOM 664 C CA . ASP A 1 87 ? 4.389 -13.164 11.395 1.00 89.88 87 ASP A CA 1
ATOM 665 C C . ASP A 1 87 ? 2.949 -13.049 11.952 1.00 89.88 87 ASP A C 1
ATOM 667 O O . ASP A 1 87 ? 2.653 -13.558 13.031 1.00 89.88 87 ASP A O 1
ATOM 671 N N . LEU A 1 88 ? 2.031 -12.429 11.201 1.00 90.69 88 LEU A N 1
ATOM 672 C CA . LEU A 1 88 ? 0.627 -12.244 11.585 1.00 90.69 88 LEU A CA 1
ATOM 673 C C . LEU A 1 88 ? -0.209 -13.524 11.492 1.00 90.69 88 LEU A C 1
ATOM 675 O O . LEU A 1 88 ? -1.132 -13.694 12.283 1.00 90.69 88 LEU A O 1
ATOM 679 N N . ALA A 1 89 ? 0.122 -14.437 10.576 1.00 89.69 89 ALA A N 1
ATOM 680 C CA . ALA A 1 89 ? -0.552 -15.731 10.436 1.00 89.69 89 ALA A CA 1
ATOM 681 C C . ALA A 1 89 ? -0.430 -16.620 11.684 1.00 89.69 89 ALA A C 1
ATOM 683 O O . ALA A 1 89 ? -1.200 -17.562 11.852 1.00 89.69 89 ALA A O 1
ATOM 684 N N . ARG A 1 90 ? 0.532 -16.320 12.562 1.00 88.19 90 ARG A N 1
ATOM 685 C CA . ARG A 1 90 ? 0.776 -17.028 13.827 1.00 88.19 90 ARG A CA 1
ATOM 686 C C . ARG A 1 90 ? 0.043 -16.401 15.010 1.00 88.19 90 ARG A C 1
ATOM 688 O O . ARG A 1 90 ? 0.130 -16.921 16.118 1.00 88.19 90 ARG A O 1
ATOM 695 N N . LEU A 1 91 ? -0.646 -15.281 14.794 1.00 89.38 91 LEU A N 1
ATOM 696 C CA . LEU A 1 91 ? -1.373 -14.562 15.831 1.00 89.38 91 LEU A CA 1
ATOM 697 C C . LEU A 1 91 ? -2.883 -14.784 15.713 1.00 89.38 91 LEU A C 1
ATOM 699 O O . LEU A 1 91 ? -3.409 -14.941 14.608 1.00 89.38 91 LEU A O 1
ATOM 703 N N . PRO A 1 92 ? -3.615 -14.702 16.835 1.00 91.06 92 PRO A N 1
ATOM 704 C CA . PRO A 1 92 ? -5.060 -14.555 16.804 1.00 91.06 92 PRO A CA 1
ATOM 705 C C . PRO A 1 92 ? -5.468 -13.322 15.985 1.00 91.06 92 PRO A C 1
ATOM 707 O O . PRO A 1 92 ? -4.933 -12.226 16.165 1.00 91.06 92 PRO A O 1
ATOM 710 N N . HIS A 1 93 ? -6.454 -13.494 15.110 1.00 91.94 93 HIS A N 1
ATOM 711 C CA . HIS A 1 93 ? -6.986 -12.446 14.238 1.00 91.94 93 HIS A CA 1
ATOM 712 C C . HIS A 1 93 ? -8.502 -12.332 14.400 1.00 91.94 93 HIS A C 1
ATOM 714 O O . HIS A 1 93 ? -9.151 -13.196 14.990 1.00 91.94 93 HIS A O 1
ATOM 720 N N . SER A 1 94 ? -9.086 -11.259 13.869 1.00 90.62 94 SER A N 1
ATOM 721 C CA . SER A 1 94 ? -10.510 -10.949 14.060 1.00 90.62 94 SER A CA 1
ATOM 722 C C . SER A 1 94 ? -11.486 -11.979 13.484 1.00 90.62 94 SER A C 1
ATOM 724 O O . SER A 1 94 ? -12.661 -11.943 13.826 1.00 90.62 94 SER A O 1
ATOM 726 N N . GLY A 1 95 ? -11.046 -12.845 12.568 1.00 88.38 95 GLY A N 1
ATOM 727 C CA . GLY A 1 95 ? -11.932 -13.727 11.799 1.00 88.38 95 GLY A CA 1
ATOM 728 C C . GLY A 1 95 ? -12.876 -12.995 10.833 1.00 88.38 95 GLY A C 1
ATOM 729 O O . GLY A 1 95 ? -13.736 -13.632 10.237 1.00 88.38 95 GLY A O 1
ATOM 730 N N . ILE A 1 96 ? -12.735 -11.675 10.662 1.00 90.44 96 ILE A N 1
ATOM 731 C CA . ILE A 1 96 ? -13.542 -10.879 9.728 1.00 90.44 96 ILE A CA 1
ATOM 732 C C . ILE A 1 96 ? -12.736 -10.701 8.440 1.00 90.44 96 ILE A C 1
ATOM 734 O O . ILE A 1 96 ? -11.926 -9.777 8.324 1.00 90.44 96 ILE A O 1
ATOM 738 N N . ALA A 1 97 ? -12.958 -11.608 7.489 1.00 90.75 97 ALA A N 1
ATOM 739 C CA . ALA A 1 97 ? -12.301 -11.583 6.189 1.00 90.75 97 ALA A CA 1
ATOM 740 C C . ALA A 1 97 ? -12.824 -10.440 5.297 1.00 90.75 97 ALA A C 1
ATOM 742 O O . ALA A 1 97 ? -14.028 -10.198 5.212 1.00 90.75 97 ALA A O 1
ATOM 743 N N . THR A 1 98 ? -11.903 -9.750 4.626 1.00 90.69 98 THR A N 1
ATOM 744 C CA . THR A 1 98 ? -12.154 -8.711 3.621 1.00 90.69 98 THR A CA 1
ATOM 745 C C . THR A 1 98 ? -11.093 -8.783 2.520 1.00 90.69 98 THR A C 1
ATOM 747 O O . THR A 1 98 ? -10.075 -9.465 2.659 1.00 90.69 98 THR A O 1
ATOM 750 N N . GLN A 1 99 ? -11.292 -8.037 1.433 1.00 92.81 99 GLN A N 1
ATOM 751 C CA . GLN A 1 99 ? -10.224 -7.791 0.470 1.00 92.81 99 GLN A CA 1
ATOM 752 C C . GLN A 1 99 ? -9.194 -6.835 1.091 1.00 92.81 99 GLN A C 1
ATOM 754 O O . GLN A 1 99 ? -9.494 -5.668 1.337 1.00 92.81 99 GLN A O 1
ATOM 759 N N . LEU A 1 100 ? -7.984 -7.331 1.339 1.00 93.00 100 LEU A N 1
ATOM 760 C CA . LEU A 1 100 ? -6.868 -6.556 1.876 1.00 93.00 100 LEU A CA 1
ATOM 761 C C . LEU A 1 100 ? -6.134 -5.809 0.762 1.00 93.00 100 LEU A C 1
ATOM 763 O O . LEU A 1 100 ? -5.997 -6.311 -0.355 1.00 93.00 100 LEU A O 1
ATOM 767 N N . CYS A 1 101 ? -5.569 -4.649 1.083 1.00 92.12 101 CYS A N 1
ATOM 768 C CA . CYS A 1 101 ? -4.489 -4.044 0.310 1.00 92.12 101 CYS A CA 1
ATOM 769 C C . CYS A 1 101 ? -3.271 -4.979 0.281 1.00 92.12 101 CYS A C 1
ATOM 771 O O . CYS A 1 101 ? -2.647 -5.132 -0.769 1.00 92.12 101 CYS A O 1
ATOM 773 N N . GLY A 1 102 ? -2.953 -5.616 1.415 1.00 90.75 102 GLY A N 1
ATOM 774 C CA . GLY A 1 102 ? -1.838 -6.557 1.564 1.00 90.75 102 GLY A CA 1
ATOM 775 C C . GLY A 1 102 ? -0.473 -5.883 1.730 1.00 90.75 102 GLY A C 1
ATOM 776 O O . GLY A 1 102 ? 0.435 -6.466 2.321 1.00 90.75 102 GLY A O 1
ATOM 777 N N . ASP A 1 103 ? -0.343 -4.620 1.310 1.00 91.50 103 ASP A N 1
ATOM 778 C CA . ASP A 1 103 ? 0.827 -3.775 1.559 1.00 91.50 103 ASP A CA 1
ATOM 779 C C . ASP A 1 103 ? 0.458 -2.399 2.151 1.00 91.50 103 ASP A C 1
ATOM 781 O O . ASP A 1 103 ? 0.918 -1.338 1.720 1.00 91.50 103 ASP A O 1
ATOM 785 N N . ALA A 1 104 ? -0.422 -2.396 3.155 1.00 93.62 104 ALA A N 1
ATOM 786 C CA . ALA A 1 104 ? -0.865 -1.176 3.824 1.00 93.62 104 ALA A CA 1
ATOM 787 C C . ALA A 1 104 ? 0.262 -0.547 4.671 1.00 93.62 104 ALA A C 1
ATOM 789 O O . ALA A 1 104 ? 0.475 -0.913 5.822 1.00 93.62 104 ALA A O 1
ATOM 790 N N . HIS A 1 105 ? 0.992 0.426 4.125 1.00 94.12 105 HIS A N 1
ATOM 791 C CA . HIS A 1 105 ? 2.037 1.168 4.840 1.00 94.12 105 HIS A CA 1
ATOM 792 C C . HIS A 1 105 ? 1.957 2.672 4.536 1.00 94.12 105 HIS A C 1
ATOM 794 O O . HIS A 1 105 ? 1.494 3.050 3.462 1.00 94.12 105 HIS A O 1
ATOM 800 N N . LEU A 1 106 ? 2.478 3.549 5.404 1.00 92.00 106 LEU A N 1
ATOM 801 C CA . LEU A 1 106 ? 2.320 5.012 5.256 1.00 92.00 106 LEU A CA 1
ATOM 802 C C . LEU A 1 106 ? 2.749 5.559 3.878 1.00 92.00 106 LEU A C 1
ATOM 804 O O . LEU A 1 106 ? 2.112 6.451 3.336 1.00 92.00 106 LEU A O 1
ATOM 808 N N . ALA A 1 107 ? 3.790 4.986 3.264 1.00 89.38 107 ALA A N 1
ATOM 809 C CA . ALA A 1 107 ? 4.286 5.412 1.951 1.00 89.38 107 ALA A CA 1
ATOM 810 C C . ALA A 1 107 ? 3.527 4.797 0.752 1.00 89.38 107 ALA A C 1
ATOM 812 O O . ALA A 1 107 ? 3.972 4.946 -0.386 1.00 89.38 107 ALA A O 1
ATOM 813 N N . ASN A 1 108 ? 2.451 4.039 1.000 1.00 88.94 108 ASN A N 1
ATOM 814 C CA . ASN A 1 108 ? 1.577 3.463 -0.028 1.00 88.94 108 ASN A CA 1
ATOM 815 C C . ASN A 1 108 ? 0.357 4.366 -0.257 1.00 88.94 108 ASN A C 1
ATOM 817 O O . ASN A 1 108 ? -0.459 4.078 -1.117 1.00 88.94 108 ASN A O 1
ATOM 821 N N . PHE A 1 109 ? 0.241 5.461 0.494 1.00 88.25 109 PHE A N 1
ATOM 822 C CA . PHE A 1 109 ? -0.790 6.465 0.297 1.00 88.25 109 PHE A CA 1
ATOM 823 C C . PHE A 1 109 ? -0.229 7.642 -0.496 1.00 88.25 109 PHE A C 1
ATOM 825 O O . PHE A 1 109 ? 0.944 8.009 -0.359 1.00 88.25 109 PHE A O 1
ATOM 832 N N . GLY A 1 110 ? -1.061 8.239 -1.338 1.00 82.88 110 GLY A N 1
ATOM 833 C CA . GLY A 1 110 ? -0.662 9.336 -2.200 1.00 82.88 110 GLY A CA 1
ATOM 834 C C . GLY A 1 110 ? -1.848 10.078 -2.792 1.00 82.88 110 GLY A C 1
ATOM 835 O O . GLY A 1 110 ? -2.998 9.658 -2.698 1.00 82.88 110 GLY A O 1
ATOM 836 N N . PHE A 1 111 ? -1.552 11.222 -3.404 1.00 81.25 111 PHE A N 1
ATOM 837 C CA . PHE A 1 111 ? -2.544 12.005 -4.126 1.00 81.25 111 PHE A CA 1
ATOM 838 C C . PHE A 1 111 ? -2.626 11.585 -5.595 1.00 81.25 111 PHE A C 1
ATOM 840 O O . PHE A 1 111 ? -1.615 11.526 -6.297 1.00 81.25 111 PHE A O 1
ATOM 847 N N . PHE A 1 112 ? -3.852 11.406 -6.073 1.00 75.00 112 PHE A N 1
ATOM 848 C CA . PHE A 1 112 ? -4.190 10.989 -7.424 1.00 75.00 112 PHE A CA 1
ATOM 849 C C . PHE A 1 112 ? -5.216 11.906 -8.058 1.00 75.00 112 PHE A C 1
ATOM 851 O O . PHE A 1 112 ? -6.131 12.394 -7.403 1.00 75.00 112 PHE A O 1
ATOM 858 N N . ALA A 1 113 ? -5.101 12.100 -9.368 1.00 71.06 113 ALA A N 1
ATOM 859 C CA . ALA A 1 113 ? -6.167 12.719 -10.135 1.00 71.06 113 ALA A CA 1
ATOM 860 C C . ALA A 1 113 ? -7.261 11.679 -10.415 1.00 71.06 113 ALA A C 1
ATOM 862 O O . ALA A 1 113 ? -7.010 10.680 -11.093 1.00 71.06 113 ALA A O 1
ATOM 863 N N . SER A 1 114 ? -8.475 11.932 -9.932 1.00 72.06 114 SER A N 1
ATOM 864 C CA . SER A 1 114 ? -9.658 11.170 -10.317 1.00 72.06 114 SER A CA 1
ATOM 865 C C . SER A 1 114 ? -9.997 11.410 -11.797 1.00 72.06 114 SER A C 1
ATOM 867 O O . SER A 1 114 ? -9.543 12.401 -12.388 1.00 72.06 114 SER A O 1
ATOM 869 N N . PRO A 1 115 ? -10.824 10.551 -12.423 1.00 64.44 115 PRO A N 1
ATOM 870 C CA . PRO A 1 115 ? -11.337 10.795 -13.773 1.00 64.44 115 PRO A CA 1
ATOM 871 C C . PRO A 1 115 ? -12.016 12.166 -13.918 1.00 64.44 115 PRO A C 1
ATOM 873 O O . PRO A 1 115 ? -11.884 12.819 -14.955 1.00 64.44 115 PRO A O 1
ATOM 876 N N . GLU A 1 116 ? -12.659 12.637 -12.847 1.00 68.38 116 GLU A N 1
ATOM 877 C CA . GLU A 1 116 ? -13.317 13.945 -12.744 1.00 68.38 116 GLU A CA 1
ATOM 878 C C . GLU A 1 116 ? -12.335 15.101 -12.463 1.00 68.38 116 GLU A C 1
ATOM 880 O O . GLU A 1 116 ? -12.754 16.236 -12.252 1.00 68.38 116 GLU A O 1
ATOM 885 N N . ARG A 1 117 ? -11.019 14.839 -12.481 1.00 69.00 117 ARG A N 1
ATOM 886 C CA . ARG A 1 117 ? -9.929 15.786 -12.171 1.00 69.00 117 ARG A CA 1
ATOM 887 C C . ARG A 1 117 ? -9.926 16.301 -10.730 1.00 69.00 117 ARG A C 1
ATOM 889 O O . ARG A 1 117 ? -9.254 17.293 -10.441 1.00 69.00 117 ARG A O 1
ATOM 896 N N . ALA A 1 118 ? -10.621 15.624 -9.819 1.00 75.12 118 ALA A N 1
ATOM 897 C CA . ALA A 1 118 ? -10.478 15.884 -8.395 1.00 75.12 118 ALA A CA 1
ATOM 898 C C . ALA A 1 118 ? -9.171 15.261 -7.890 1.00 75.12 118 ALA A C 1
ATOM 900 O O . ALA A 1 118 ? -8.795 14.173 -8.318 1.00 75.12 118 ALA A O 1
ATOM 901 N N . LEU A 1 119 ? -8.473 15.937 -6.978 1.00 80.38 119 LEU A N 1
ATOM 902 C CA . LEU A 1 119 ? -7.311 15.354 -6.315 1.00 80.38 119 LEU A CA 1
ATOM 903 C C . LEU A 1 119 ? -7.799 14.516 -5.127 1.00 80.38 119 LEU A C 1
ATOM 905 O O . LEU A 1 119 ? -8.330 15.075 -4.166 1.00 80.38 119 LEU A O 1
ATOM 909 N N . VAL A 1 120 ? -7.652 13.199 -5.219 1.00 84.19 120 VAL A N 1
ATOM 910 C CA . VAL A 1 120 ? -8.084 12.207 -4.226 1.00 84.19 120 VAL A CA 1
ATOM 911 C C . VAL A 1 120 ? -6.857 11.635 -3.531 1.00 84.19 120 VAL A C 1
ATOM 913 O O . VAL A 1 120 ? -5.846 11.391 -4.179 1.00 84.19 120 VAL A O 1
ATOM 916 N N . PHE A 1 121 ? -6.928 11.459 -2.220 1.00 85.75 121 PHE A N 1
ATOM 917 C CA . PHE A 1 121 ? -5.917 10.771 -1.431 1.00 85.75 121 PHE A CA 1
ATOM 918 C C . PHE A 1 121 ? -6.333 9.315 -1.251 1.00 85.75 121 PHE A C 1
ATOM 920 O O . PHE A 1 121 ? -7.411 9.054 -0.715 1.00 85.75 121 PHE A O 1
ATOM 927 N N . ASP A 1 122 ? -5.508 8.392 -1.733 1.00 86.50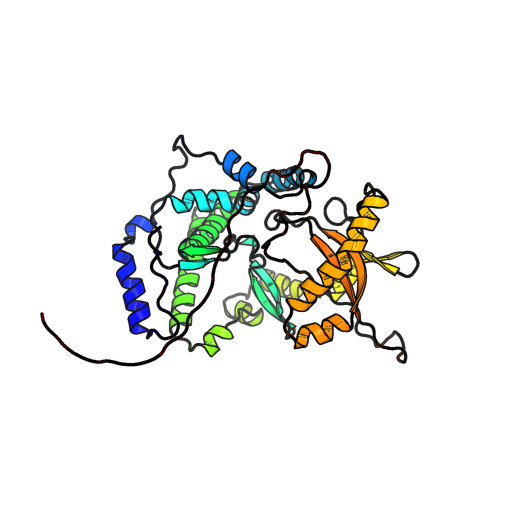 122 ASP A N 1
ATOM 928 C CA . ASP A 1 122 ? -5.842 6.968 -1.770 1.00 86.50 122 ASP A CA 1
ATOM 929 C C . ASP A 1 122 ? -4.582 6.090 -1.735 1.00 86.50 122 ASP A C 1
ATOM 931 O O . ASP A 1 122 ? -3.454 6.592 -1.724 1.00 86.50 122 ASP A O 1
ATOM 935 N N . ILE A 1 123 ? -4.788 4.776 -1.711 1.00 86.31 123 ILE A N 1
ATOM 936 C CA . ILE A 1 123 ? -3.761 3.744 -1.799 1.00 86.31 123 ILE A CA 1
ATOM 937 C C . ILE A 1 123 ? -3.265 3.608 -3.244 1.00 86.31 123 ILE A C 1
ATOM 939 O O . ILE A 1 123 ? -4.033 3.601 -4.206 1.00 86.31 123 ILE A O 1
ATOM 943 N N . ASN A 1 124 ? -1.949 3.467 -3.393 1.00 76.88 124 ASN A N 1
ATOM 944 C CA . ASN A 1 124 ? -1.270 3.450 -4.680 1.00 76.88 124 ASN A CA 1
ATOM 945 C C . ASN A 1 124 ? -1.121 2.041 -5.265 1.00 76.88 124 ASN A C 1
ATOM 947 O O . ASN A 1 124 ? -1.035 1.906 -6.488 1.00 76.88 124 ASN A O 1
ATOM 951 N N . ASP A 1 125 ? -0.980 1.016 -4.419 1.00 77.50 125 ASP A N 1
ATOM 952 C CA . ASP A 1 125 ? -0.559 -0.334 -4.802 1.00 77.50 125 ASP A CA 1
ATOM 953 C C . ASP A 1 125 ? -1.455 -1.451 -4.263 1.00 77.50 125 ASP A C 1
ATOM 955 O O . ASP A 1 125 ? -1.831 -1.449 -3.094 1.00 77.50 125 ASP A O 1
ATOM 959 N N . PHE A 1 126 ? -1.752 -2.408 -5.145 1.00 84.19 126 PHE A N 1
ATOM 960 C CA . PHE A 1 126 ? -2.585 -3.588 -4.906 1.00 84.19 126 PHE A CA 1
ATOM 961 C C . PHE A 1 126 ? -1.912 -4.869 -5.438 1.00 84.19 126 PHE A C 1
ATOM 963 O O . PHE A 1 126 ? -2.584 -5.881 -5.632 1.00 84.19 126 PHE A O 1
ATOM 970 N N . ASP A 1 127 ? -0.599 -4.844 -5.705 1.00 78.94 127 ASP A N 1
ATOM 971 C CA . ASP A 1 127 ? 0.147 -6.011 -6.202 1.00 78.94 127 ASP A CA 1
ATOM 972 C C . ASP A 1 127 ? 0.158 -7.183 -5.194 1.00 78.94 127 ASP A C 1
ATOM 974 O O . ASP A 1 127 ? 0.299 -8.336 -5.599 1.00 78.94 127 ASP A O 1
ATOM 978 N N . GLU A 1 128 ? -0.057 -6.897 -3.907 1.00 84.56 128 GLU A N 1
ATOM 979 C CA . GLU A 1 128 ? -0.110 -7.873 -2.808 1.00 84.56 128 GLU A CA 1
ATOM 980 C C . GLU A 1 128 ? -1.546 -8.118 -2.300 1.00 84.56 128 GLU A C 1
ATOM 982 O O . GLU A 1 128 ? -1.736 -8.643 -1.211 1.00 84.56 128 GLU A O 1
ATOM 987 N N . THR A 1 129 ? -2.582 -7.732 -3.054 1.00 90.62 129 THR A N 1
ATOM 988 C CA . THR A 1 129 ? -3.974 -7.832 -2.586 1.00 90.62 129 THR A CA 1
ATOM 989 C C . THR A 1 129 ? -4.445 -9.289 -2.455 1.00 90.62 129 THR A C 1
ATOM 991 O O . THR A 1 129 ? -4.334 -10.091 -3.387 1.00 90.62 129 THR A O 1
ATOM 994 N N . LEU A 1 130 ? -5.017 -9.634 -1.298 1.00 88.69 130 LEU A N 1
ATOM 995 C CA . LEU A 1 130 ? -5.574 -10.957 -1.005 1.00 88.69 130 LEU A CA 1
ATOM 996 C C . LEU A 1 130 ? -6.797 -10.861 -0.087 1.00 88.69 130 LEU A C 1
ATOM 998 O O . LEU A 1 130 ? -6.995 -9.857 0.590 1.00 88.69 130 LEU A O 1
ATOM 1002 N N . GLN A 1 131 ? -7.607 -11.917 -0.045 1.00 91.88 131 GLN A N 1
ATOM 1003 C CA . GLN A 1 131 ? -8.632 -12.062 0.989 1.00 91.88 131 GLN A CA 1
ATOM 1004 C C . GLN A 1 131 ? -7.963 -12.412 2.320 1.00 91.88 131 GLN A C 1
ATOM 1006 O O . GLN A 1 131 ? -7.113 -13.301 2.364 1.00 91.88 131 GLN A O 1
ATOM 1011 N N . GLY A 1 132 ? -8.343 -11.728 3.393 1.00 91.94 132 GLY A N 1
ATOM 1012 C CA . GLY A 1 132 ? -7.804 -11.986 4.723 1.00 91.94 132 GLY A CA 1
ATOM 1013 C C . GLY A 1 132 ? -8.437 -11.114 5.804 1.00 91.94 132 GLY A C 1
ATOM 1014 O O . GLY A 1 132 ? -9.261 -10.248 5.506 1.00 91.94 132 GLY A O 1
ATOM 1015 N N . PRO A 1 133 ? -8.091 -11.343 7.077 1.00 92.44 133 PRO A N 1
ATOM 1016 C CA . PRO A 1 133 ? -8.673 -10.607 8.190 1.00 92.44 133 PRO A CA 1
ATOM 1017 C C . PRO A 1 133 ? -8.252 -9.130 8.157 1.00 92.44 133 PRO A C 1
ATOM 1019 O O . PRO A 1 133 ? -7.066 -8.816 8.046 1.00 92.44 133 PRO A O 1
ATOM 1022 N N . PHE A 1 134 ? -9.221 -8.212 8.263 1.00 92.75 134 PHE A N 1
ATOM 1023 C CA . PHE A 1 134 ? -8.980 -6.768 8.075 1.00 92.75 134 PHE A CA 1
ATOM 1024 C C . PHE A 1 134 ? -7.879 -6.202 8.986 1.00 92.75 134 PHE A C 1
ATOM 1026 O O . PHE A 1 134 ? -7.192 -5.242 8.631 1.00 92.75 134 PHE A O 1
ATOM 1033 N N . ASP A 1 135 ? -7.712 -6.788 10.175 1.00 92.81 135 ASP A N 1
ATOM 1034 C CA . ASP A 1 135 ? -6.754 -6.325 11.169 1.00 92.81 135 ASP A CA 1
ATOM 1035 C C . ASP A 1 135 ? -5.298 -6.508 10.722 1.00 92.81 135 ASP A C 1
ATOM 1037 O O . ASP A 1 135 ? -4.422 -5.828 11.254 1.00 92.81 135 ASP A O 1
ATOM 1041 N N . TRP A 1 136 ? -5.023 -7.322 9.699 1.00 94.38 136 TRP A N 1
ATOM 1042 C CA . TRP A 1 136 ? -3.681 -7.435 9.127 1.00 94.38 136 TRP A CA 1
ATOM 1043 C C . TRP A 1 136 ? -3.221 -6.145 8.447 1.00 94.38 136 TRP A C 1
ATOM 1045 O O . TRP A 1 136 ? -2.116 -5.676 8.729 1.00 94.38 136 TRP A O 1
ATOM 1055 N N . ASP A 1 137 ? -4.073 -5.522 7.630 1.00 95.12 137 ASP A N 1
ATOM 1056 C CA . ASP A 1 137 ? -3.758 -4.232 7.004 1.00 95.12 137 ASP A CA 1
ATOM 1057 C C . ASP A 1 137 ? -3.615 -3.129 8.058 1.00 95.12 137 ASP A C 1
ATOM 1059 O O . ASP A 1 137 ? -2.692 -2.318 7.990 1.00 95.12 137 ASP A O 1
ATOM 1063 N N . VAL A 1 138 ? -4.479 -3.119 9.079 1.00 95.19 138 VAL A N 1
ATOM 1064 C CA . VAL A 1 138 ? -4.416 -2.123 10.163 1.00 95.19 138 VAL A CA 1
ATOM 1065 C C . VAL A 1 138 ? -3.124 -2.270 10.970 1.00 95.19 138 VAL A C 1
ATOM 1067 O O . VAL A 1 138 ? -2.436 -1.277 11.221 1.00 95.19 138 VAL A O 1
ATOM 1070 N N . ARG A 1 139 ? -2.741 -3.502 11.337 1.00 94.31 139 ARG A N 1
ATOM 1071 C CA . ARG A 1 139 ? -1.472 -3.789 12.027 1.00 94.31 139 ARG A CA 1
ATOM 1072 C C . ARG A 1 139 ? -0.276 -3.415 11.156 1.00 94.31 139 ARG A C 1
ATOM 1074 O O . ARG A 1 139 ? 0.692 -2.851 11.677 1.00 94.31 139 ARG A O 1
ATOM 1081 N N . ARG A 1 140 ? -0.335 -3.692 9.847 1.00 94.69 140 ARG A N 1
ATOM 1082 C CA . ARG A 1 140 ? 0.732 -3.341 8.899 1.00 94.69 140 ARG A CA 1
ATOM 1083 C C . ARG A 1 140 ? 0.896 -1.836 8.787 1.00 94.69 140 ARG A C 1
ATOM 1085 O O . ARG A 1 140 ? 2.022 -1.329 8.867 1.00 94.69 140 ARG A O 1
ATOM 1092 N N . LEU A 1 141 ? -0.214 -1.118 8.710 1.00 96.12 141 LEU A N 1
ATOM 1093 C CA . LEU A 1 141 ? -0.196 0.328 8.637 1.00 96.12 141 LEU A CA 1
ATOM 1094 C C . LEU A 1 141 ? 0.367 0.923 9.926 1.00 96.12 141 LEU A C 1
ATOM 1096 O O . LEU A 1 141 ? 1.346 1.665 9.863 1.00 96.12 141 LEU A O 1
ATOM 1100 N N . ALA A 1 142 ? -0.158 0.527 11.087 1.00 96.00 142 ALA A N 1
ATOM 1101 C CA . ALA A 1 142 ? 0.307 0.992 12.393 1.00 96.00 142 ALA A CA 1
ATOM 1102 C C . ALA A 1 142 ? 1.807 0.728 12.612 1.00 96.00 142 ALA A C 1
ATOM 1104 O O . ALA A 1 142 ? 2.562 1.630 12.976 1.00 96.00 142 ALA A O 1
ATOM 1105 N N . THR A 1 143 ? 2.271 -0.487 12.311 1.00 95.12 143 THR A N 1
ATOM 1106 C CA . THR A 1 143 ? 3.690 -0.850 12.448 1.00 95.12 143 THR A CA 1
ATOM 1107 C C . THR A 1 143 ? 4.574 0.006 11.539 1.00 95.12 143 THR A C 1
ATOM 1109 O O . THR A 1 143 ? 5.659 0.413 11.953 1.00 95.12 143 THR A O 1
ATOM 1112 N N . SER A 1 144 ? 4.097 0.376 10.343 1.00 96.38 144 SER A N 1
ATOM 1113 C CA . SER A 1 144 ? 4.849 1.251 9.437 1.00 96.38 144 SER A CA 1
ATOM 1114 C C . SER A 1 144 ? 5.154 2.624 10.050 1.00 96.38 144 SER A C 1
ATOM 1116 O O . SER A 1 144 ? 6.265 3.121 9.874 1.00 96.38 144 SER A O 1
ATOM 1118 N N . PHE A 1 145 ? 4.222 3.202 10.822 1.00 96.88 145 PHE A N 1
ATOM 1119 C CA . PHE A 1 145 ? 4.429 4.478 11.518 1.00 96.88 145 PHE A CA 1
ATOM 1120 C C . PHE A 1 145 ? 5.470 4.350 12.629 1.00 96.88 145 PHE A C 1
ATOM 1122 O O . PHE A 1 145 ? 6.343 5.207 12.752 1.00 96.88 145 PHE A O 1
ATOM 1129 N N . VAL A 1 146 ? 5.437 3.258 13.400 1.00 96.44 146 VAL A N 1
ATOM 1130 C CA . VAL A 1 146 ? 6.440 3.000 14.447 1.00 96.44 146 VAL A CA 1
ATOM 1131 C C . VAL A 1 146 ? 7.831 2.841 13.839 1.00 96.44 146 VAL A C 1
ATOM 1133 O O . VAL A 1 146 ? 8.786 3.452 14.318 1.00 96.44 146 VAL A O 1
ATOM 1136 N N . VAL A 1 147 ? 7.955 2.040 12.776 1.00 96.19 147 VAL A N 1
ATOM 1137 C CA . VAL A 1 147 ? 9.237 1.806 12.098 1.00 96.19 147 VAL A CA 1
ATOM 1138 C C . VAL A 1 147 ? 9.761 3.101 11.478 1.00 96.19 147 VAL A C 1
ATOM 1140 O O . VAL A 1 147 ? 10.940 3.403 11.633 1.00 96.19 147 VAL A O 1
ATOM 1143 N N . ALA A 1 148 ? 8.905 3.903 10.841 1.00 95.94 148 ALA A N 1
ATOM 1144 C CA . ALA A 1 148 ? 9.307 5.184 10.266 1.00 95.94 148 ALA A CA 1
ATOM 1145 C C . ALA A 1 148 ? 9.708 6.220 11.320 1.00 95.94 148 ALA A C 1
ATOM 1147 O O . ALA A 1 148 ? 10.687 6.937 11.128 1.00 95.94 148 ALA A O 1
ATOM 1148 N N . ALA A 1 149 ? 8.989 6.288 12.444 1.00 96.62 149 ALA A N 1
ATOM 1149 C CA . ALA A 1 149 ? 9.342 7.179 13.543 1.00 96.62 149 ALA A CA 1
ATOM 1150 C C . ALA A 1 149 ? 10.719 6.825 14.121 1.00 96.62 149 ALA A C 1
ATOM 1152 O O . ALA A 1 149 ? 11.536 7.716 14.346 1.00 96.62 149 ALA A O 1
ATOM 1153 N N . ARG A 1 150 ? 11.002 5.525 14.292 1.00 96.00 150 ARG A N 1
ATOM 1154 C CA . ARG A 1 150 ? 12.323 5.033 14.711 1.00 96.00 150 ARG A CA 1
ATOM 1155 C C . ARG A 1 150 ? 13.405 5.350 13.676 1.00 96.00 150 ARG A C 1
ATOM 1157 O O . ARG A 1 150 ? 14.445 5.873 14.049 1.00 96.00 150 ARG A O 1
ATOM 1164 N N . ASP A 1 151 ? 13.136 5.104 12.393 1.00 95.62 151 ASP A N 1
ATOM 1165 C CA . ASP A 1 151 ? 14.046 5.404 11.274 1.00 95.62 151 ASP A CA 1
ATOM 1166 C C . ASP A 1 151 ? 14.417 6.895 11.178 1.00 95.62 151 ASP A C 1
ATOM 1168 O O . ASP A 1 151 ? 15.519 7.254 10.775 1.00 95.62 151 ASP A O 1
ATOM 1172 N N . ARG A 1 152 ? 13.494 7.785 11.562 1.00 95.12 152 ARG A N 1
ATOM 1173 C CA . ARG A 1 152 ? 13.707 9.241 11.603 1.00 95.12 152 ARG A CA 1
ATOM 1174 C C . ARG A 1 152 ? 14.307 9.740 12.924 1.00 95.12 152 ARG A C 1
ATOM 1176 O O . ARG A 1 152 ? 14.525 10.939 13.055 1.00 95.12 152 ARG A O 1
ATOM 1183 N N . GLY A 1 153 ? 14.560 8.861 13.896 1.00 96.06 153 GLY A N 1
ATOM 1184 C CA . GLY A 1 153 ? 15.112 9.236 15.202 1.00 96.06 153 GLY A CA 1
ATOM 1185 C C . GLY A 1 153 ? 14.124 9.955 16.129 1.00 96.06 153 GLY A C 1
ATOM 1186 O O . GLY A 1 153 ? 14.539 10.626 17.073 1.00 96.06 153 GLY A O 1
ATOM 1187 N N . PHE A 1 154 ? 12.813 9.841 15.892 1.00 97.25 154 PHE A N 1
ATOM 1188 C CA . PHE A 1 154 ? 11.818 10.434 16.784 1.00 97.25 154 PHE A CA 1
ATOM 1189 C C . PHE A 1 154 ? 11.724 9.684 18.115 1.00 97.25 154 PHE A C 1
ATOM 1191 O O . PHE A 1 154 ? 11.896 8.465 18.195 1.00 97.25 154 PHE A O 1
ATOM 1198 N N . LYS A 1 155 ? 11.380 10.420 19.181 1.00 96.94 155 LYS A N 1
ATOM 1199 C CA . LYS A 1 155 ? 11.158 9.836 20.510 1.00 96.94 155 LYS A CA 1
ATOM 1200 C C . LYS A 1 155 ? 10.054 8.767 20.440 1.00 96.94 155 LYS A C 1
ATOM 1202 O O . LYS A 1 155 ? 9.038 9.004 19.782 1.00 96.94 155 LYS A O 1
ATOM 1207 N N . PRO A 1 156 ? 10.153 7.654 21.196 1.00 96.44 156 PRO A N 1
ATOM 1208 C CA . PRO A 1 156 ? 9.154 6.578 21.172 1.00 96.44 156 PRO A CA 1
ATOM 1209 C C . PRO A 1 156 ? 7.709 7.035 21.413 1.00 96.44 156 PRO A C 1
ATOM 1211 O O . PRO A 1 156 ? 6.777 6.432 20.887 1.00 96.44 156 PRO A O 1
ATOM 1214 N N . ARG A 1 157 ? 7.522 8.112 22.189 1.00 97.12 157 ARG A N 1
ATOM 1215 C CA . ARG A 1 157 ? 6.212 8.728 22.433 1.00 97.12 157 ARG A CA 1
ATOM 1216 C C . ARG A 1 157 ? 5.515 9.155 21.136 1.00 97.12 157 ARG A C 1
ATOM 1218 O O . ARG A 1 157 ? 4.347 8.838 20.974 1.00 97.12 157 ARG A O 1
ATOM 1225 N N . ILE A 1 158 ? 6.245 9.763 20.199 1.00 95.75 158 ILE A N 1
ATOM 1226 C CA . ILE A 1 158 ? 5.693 10.260 18.929 1.00 95.75 158 ILE A CA 1
ATOM 1227 C C . ILE A 1 158 ? 5.149 9.107 18.081 1.00 95.75 158 ILE A C 1
ATOM 1229 O O . ILE A 1 158 ? 4.040 9.180 17.564 1.00 95.75 158 ILE A O 1
ATOM 1233 N N . GLY A 1 159 ? 5.897 8.002 17.984 1.00 96.00 159 GLY A N 1
ATOM 1234 C CA . GLY A 1 159 ? 5.431 6.811 17.269 1.00 96.00 159 GLY A CA 1
ATOM 1235 C C . GLY A 1 159 ? 4.166 6.205 17.889 1.00 96.00 159 GLY A C 1
ATOM 1236 O O . GLY A 1 159 ? 3.281 5.768 17.159 1.00 96.00 159 GLY A O 1
ATOM 1237 N N . ARG A 1 160 ? 4.052 6.208 19.227 1.00 95.62 160 ARG A N 1
ATOM 1238 C CA . ARG A 1 160 ? 2.844 5.734 19.926 1.00 95.62 160 ARG A CA 1
ATOM 1239 C C . ARG A 1 160 ? 1.642 6.638 19.678 1.00 95.62 160 ARG A C 1
ATOM 1241 O O . ARG A 1 160 ? 0.578 6.124 19.353 1.00 95.62 160 ARG A O 1
ATOM 1248 N N . GLU A 1 161 ? 1.820 7.950 19.794 1.00 96.88 161 GLU A N 1
ATOM 1249 C CA . GLU A 1 161 ? 0.764 8.938 19.544 1.00 96.88 161 GLU A CA 1
ATOM 1250 C C . GLU A 1 161 ? 0.250 8.845 18.101 1.00 96.88 161 GLU A C 1
ATOM 1252 O O . GLU A 1 161 ? -0.957 8.796 17.883 1.00 96.88 161 GLU A O 1
ATOM 1257 N N . ALA A 1 162 ? 1.149 8.701 17.121 1.00 95.81 162 ALA A N 1
ATOM 1258 C CA . ALA A 1 162 ? 0.768 8.516 15.721 1.00 95.81 162 ALA A CA 1
ATOM 1259 C C . ALA A 1 162 ? -0.069 7.241 15.499 1.00 95.81 162 ALA A C 1
ATOM 1261 O O . ALA A 1 162 ? -1.066 7.266 14.778 1.00 95.81 162 ALA A O 1
ATOM 1262 N N . VAL A 1 163 ? 0.301 6.123 16.135 1.00 96.62 163 VAL A N 1
ATOM 1263 C CA . VAL A 1 163 ? -0.469 4.870 16.043 1.00 96.62 163 VAL A CA 1
ATOM 1264 C C . VAL A 1 163 ? -1.826 4.976 16.739 1.00 96.62 163 VAL A C 1
ATOM 1266 O O . VAL A 1 163 ? -2.806 4.442 16.221 1.00 96.62 163 VAL A O 1
ATOM 1269 N N . GLN A 1 164 ? -1.908 5.664 17.881 1.00 96.44 164 GLN A N 1
ATOM 1270 C CA . GLN A 1 164 ? -3.177 5.905 18.574 1.00 96.44 164 GLN A CA 1
ATOM 1271 C C . GLN A 1 164 ? -4.133 6.717 17.696 1.00 96.44 164 GLN A C 1
ATOM 1273 O O . GLN A 1 164 ? -5.250 6.265 17.450 1.00 96.44 164 GLN A O 1
ATOM 1278 N N . GLN A 1 165 ? -3.662 7.832 17.130 1.00 95.94 165 GLN A N 1
ATOM 1279 C CA . GLN A 1 165 ? -4.457 8.659 16.217 1.00 95.94 165 GLN A CA 1
ATOM 1280 C C . GLN A 1 165 ? -4.909 7.878 14.977 1.00 95.94 165 GLN A C 1
ATOM 1282 O O . GLN A 1 165 ? -6.060 7.983 14.560 1.00 95.94 165 GLN A O 1
ATOM 1287 N N . LEU A 1 166 ? -4.036 7.042 14.407 1.00 95.50 166 LEU A N 1
ATOM 1288 C CA . LEU A 1 166 ? -4.383 6.167 13.286 1.00 95.50 166 LEU A CA 1
ATOM 1289 C C . LEU A 1 166 ? -5.507 5.194 13.655 1.00 95.50 166 LEU A C 1
ATOM 1291 O O . LEU A 1 166 ? -6.472 5.055 12.902 1.00 95.50 166 LEU A O 1
ATOM 1295 N N . ALA A 1 167 ? -5.393 4.515 14.799 1.00 95.25 167 ALA A N 1
ATOM 1296 C CA . ALA A 1 167 ? -6.391 3.548 15.246 1.00 95.25 167 ALA A CA 1
ATOM 1297 C C . ALA A 1 167 ? -7.742 4.218 15.552 1.00 95.25 167 ALA A C 1
ATOM 1299 O O . ALA A 1 167 ? -8.794 3.674 15.207 1.00 95.25 167 ALA A O 1
ATOM 1300 N N . GLU A 1 168 ? -7.720 5.410 16.151 1.00 96.06 168 GLU A N 1
ATOM 1301 C CA . GLU A 1 168 ? -8.907 6.233 16.394 1.00 96.06 168 GLU A CA 1
ATOM 1302 C C . GLU A 1 168 ? -9.567 6.667 15.086 1.00 96.06 168 GLU A C 1
ATOM 1304 O O . GLU A 1 168 ? -10.755 6.407 14.888 1.00 96.06 168 GLU A O 1
ATOM 1309 N N . ALA A 1 169 ? -8.791 7.218 14.149 1.00 93.56 169 ALA A N 1
ATOM 1310 C CA . ALA A 1 169 ? -9.285 7.632 12.841 1.00 93.56 169 ALA A CA 1
ATOM 1311 C C . ALA A 1 169 ? -9.894 6.457 12.063 1.00 93.56 169 ALA A C 1
ATOM 1313 O O . ALA A 1 169 ? -10.970 6.597 11.476 1.00 93.56 169 ALA A O 1
ATOM 1314 N N . TYR A 1 170 ? -9.254 5.282 12.095 1.00 94.69 170 TYR A N 1
ATOM 1315 C CA . TYR A 1 170 ? -9.787 4.068 11.477 1.00 94.69 170 TYR A CA 1
ATOM 1316 C C . TYR A 1 170 ? -11.123 3.660 12.109 1.00 94.69 170 TYR A C 1
ATOM 1318 O O . TYR A 1 170 ? -12.119 3.477 11.407 1.00 94.69 170 TYR A O 1
ATOM 1326 N N . ARG A 1 171 ? -11.178 3.569 13.445 1.00 94.94 171 ARG A N 1
ATOM 1327 C CA . ARG A 1 171 ? -12.395 3.229 14.198 1.00 94.94 171 ARG A CA 1
ATOM 1328 C C . ARG A 1 171 ? -13.539 4.187 13.878 1.00 94.94 171 ARG A C 1
ATOM 1330 O O . ARG A 1 171 ? -14.659 3.742 13.620 1.00 94.94 171 ARG A O 1
ATOM 1337 N N . ASP A 1 172 ? -13.278 5.486 13.919 1.00 95.12 172 ASP A N 1
ATOM 1338 C CA . ASP A 1 172 ? -14.313 6.504 13.768 1.00 95.12 172 ASP A CA 1
ATOM 1339 C C . ASP A 1 172 ? -14.792 6.593 12.317 1.00 95.12 172 ASP A C 1
ATOM 1341 O O . ASP A 1 172 ? -15.996 6.702 12.071 1.00 95.12 172 ASP A O 1
ATOM 1345 N N . ARG A 1 173 ? -13.894 6.387 11.346 1.00 92.81 173 ARG A N 1
ATOM 1346 C CA . ARG A 1 173 ? -14.271 6.257 9.937 1.00 92.81 173 ARG A CA 1
ATOM 1347 C C . ARG A 1 173 ? -15.131 5.020 9.676 1.00 92.81 173 ARG A C 1
ATOM 1349 O O . ARG A 1 173 ? -16.156 5.139 9.013 1.00 92.81 173 ARG A O 1
ATOM 1356 N N . MET A 1 174 ? -14.778 3.864 10.241 1.00 93.19 174 MET A N 1
ATOM 1357 C CA . MET A 1 174 ? -15.592 2.648 10.121 1.00 93.19 174 MET A CA 1
ATOM 1358 C C . MET A 1 174 ? -16.975 2.812 10.764 1.00 93.19 174 MET A C 1
ATOM 1360 O O . MET A 1 174 ? -17.972 2.345 10.216 1.00 93.19 174 MET A O 1
ATOM 1364 N N . ARG A 1 175 ? -17.069 3.518 11.900 1.00 93.31 175 ARG A N 1
ATOM 1365 C CA . ARG A 1 175 ? -18.357 3.859 12.530 1.00 93.31 175 ARG A CA 1
ATOM 1366 C C . ARG A 1 175 ? -19.210 4.772 11.655 1.00 93.31 175 ARG A C 1
ATOM 1368 O O . ARG A 1 175 ? -20.421 4.573 11.614 1.00 93.31 175 ARG A O 1
ATOM 1375 N N . ALA A 1 176 ? -18.598 5.749 10.987 1.00 92.50 176 ALA A N 1
ATOM 1376 C CA . ALA A 1 176 ? -19.293 6.619 10.046 1.00 92.50 176 ALA A CA 1
ATOM 1377 C C . ALA A 1 176 ? -19.802 5.823 8.835 1.00 92.50 176 ALA A C 1
ATOM 1379 O O . ALA A 1 176 ? -20.990 5.878 8.534 1.00 92.50 176 ALA A O 1
ATOM 1380 N N . PHE A 1 177 ? -18.947 5.002 8.214 1.00 92.06 177 PHE A N 1
ATOM 1381 C CA . PHE A 1 177 ? -19.335 4.148 7.086 1.00 92.06 177 PHE A CA 1
ATOM 1382 C C . PHE A 1 177 ? -20.449 3.161 7.436 1.00 92.06 177 PHE A C 1
ATOM 1384 O O . PHE A 1 177 ? -21.346 2.943 6.635 1.00 92.06 177 PHE A O 1
ATOM 1391 N N . ALA A 1 178 ? -20.466 2.620 8.656 1.00 90.00 178 ALA A N 1
ATOM 1392 C CA . ALA A 1 178 ? -21.528 1.719 9.105 1.00 90.00 178 ALA A CA 1
ATOM 1393 C C . ALA A 1 178 ? -22.909 2.390 9.282 1.00 90.00 178 ALA A C 1
ATOM 1395 O O . ALA A 1 178 ? -23.882 1.692 9.584 1.00 90.00 178 ALA A O 1
ATOM 1396 N N . ARG A 1 179 ? -22.990 3.724 9.182 1.00 90.88 179 ARG A N 1
ATOM 1397 C CA . ARG A 1 179 ? -24.235 4.508 9.244 1.00 90.88 179 ARG A CA 1
ATOM 1398 C C . ARG A 1 179 ? -24.663 5.064 7.886 1.00 90.88 179 ARG A C 1
ATOM 1400 O O . ARG A 1 179 ? -25.801 5.501 7.784 1.00 90.88 179 ARG A O 1
ATOM 1407 N N . MET A 1 180 ? -23.763 5.070 6.906 1.00 91.94 180 MET A N 1
ATOM 1408 C CA . MET A 1 180 ? -24.045 5.532 5.550 1.00 91.94 180 MET A CA 1
ATOM 1409 C C . MET A 1 180 ? -24.877 4.499 4.802 1.00 91.94 180 MET A C 1
ATOM 1411 O O . MET A 1 180 ? -24.762 3.292 5.054 1.00 91.94 180 MET A O 1
ATOM 1415 N N . ASP A 1 181 ? -25.683 4.972 3.859 1.00 90.25 181 ASP A N 1
ATOM 1416 C CA . ASP A 1 181 ? -26.266 4.074 2.874 1.00 90.25 181 ASP A CA 1
ATOM 1417 C C . ASP A 1 181 ? -25.196 3.552 1.892 1.00 90.25 181 ASP A C 1
ATOM 1419 O O . ASP A 1 181 ? -24.031 3.970 1.886 1.00 90.25 181 ASP A O 1
ATOM 1423 N N . THR A 1 182 ? -25.575 2.576 1.066 1.00 87.75 182 THR A N 1
ATOM 1424 C CA . THR A 1 182 ? -24.651 1.933 0.125 1.00 87.75 182 THR A CA 1
ATOM 1425 C C . THR A 1 182 ? -24.054 2.919 -0.879 1.00 87.75 182 THR A C 1
ATOM 1427 O O . THR A 1 182 ? -22.880 2.791 -1.226 1.00 87.75 182 THR A O 1
ATOM 1430 N N . LEU A 1 183 ? -24.835 3.891 -1.352 1.00 91.56 183 LEU A N 1
ATOM 1431 C CA . LEU A 1 183 ? -24.412 4.818 -2.396 1.00 91.56 183 LEU A CA 1
ATOM 1432 C C . LEU A 1 183 ? -23.509 5.915 -1.825 1.00 91.56 183 LEU A C 1
ATOM 1434 O O . LEU A 1 183 ? -22.484 6.246 -2.420 1.00 91.56 183 LEU A O 1
ATOM 1438 N N . GLU A 1 184 ? -23.841 6.423 -0.641 1.00 91.12 184 GLU A N 1
ATOM 1439 C CA . GLU A 1 184 ? -23.004 7.331 0.139 1.00 91.12 184 GLU A CA 1
ATOM 1440 C C . GLU A 1 184 ? -21.639 6.705 0.434 1.00 91.12 184 GLU A C 1
ATOM 1442 O O . GLU A 1 184 ? -20.605 7.326 0.175 1.00 91.12 184 GLU A O 1
ATOM 1447 N N . ALA A 1 185 ? -21.616 5.454 0.910 1.00 89.88 185 ALA A N 1
ATOM 1448 C CA . ALA A 1 185 ? -20.375 4.727 1.157 1.00 89.88 185 ALA A CA 1
ATOM 1449 C C . ALA A 1 185 ? -19.579 4.496 -0.141 1.00 89.88 185 ALA A C 1
ATOM 1451 O O . ALA A 1 185 ? -18.358 4.655 -0.147 1.00 89.88 185 ALA A O 1
ATOM 1452 N N . TRP A 1 186 ? -20.258 4.181 -1.250 1.00 89.06 186 TRP A N 1
ATOM 1453 C CA . TRP A 1 186 ? -19.636 3.977 -2.563 1.00 89.06 186 TRP A CA 1
ATOM 1454 C C . TRP A 1 186 ? -18.969 5.243 -3.119 1.00 89.06 186 TRP A C 1
ATOM 1456 O O . TRP A 1 186 ? -17.902 5.175 -3.733 1.00 89.06 186 TRP A O 1
ATOM 1466 N N . TYR A 1 187 ? -19.572 6.413 -2.901 1.00 87.62 187 TYR A N 1
ATOM 1467 C CA . TYR A 1 187 ? -19.026 7.695 -3.352 1.00 87.62 187 TYR A CA 1
ATOM 1468 C C . TYR A 1 187 ? -18.165 8.412 -2.311 1.00 87.62 187 TYR A C 1
ATOM 1470 O O . TYR A 1 187 ? -17.636 9.491 -2.604 1.00 87.62 187 TYR A O 1
ATOM 1478 N N . ALA A 1 188 ? -17.970 7.829 -1.129 1.00 88.00 188 ALA A N 1
ATOM 1479 C CA . ALA A 1 188 ? -17.110 8.399 -0.108 1.00 88.00 188 ALA A CA 1
ATOM 1480 C C . ALA A 1 188 ? -15.664 8.500 -0.615 1.00 88.00 188 ALA A C 1
ATOM 1482 O O . ALA A 1 188 ? -15.027 7.515 -0.981 1.00 88.00 188 ALA A O 1
ATOM 1483 N N . ARG A 1 189 ? -15.125 9.723 -0.634 1.00 86.25 189 ARG A N 1
ATOM 1484 C CA . ARG A 1 189 ? -13.773 10.017 -1.127 1.00 86.25 189 ARG A CA 1
ATOM 1485 C C . ARG A 1 189 ? -13.059 10.980 -0.191 1.00 86.25 189 ARG A C 1
ATOM 1487 O O . ARG A 1 189 ? -13.646 11.950 0.294 1.00 86.25 189 ARG A O 1
ATOM 1494 N N . LEU A 1 190 ? -11.762 10.762 0.010 1.00 83.62 190 LEU A N 1
ATOM 1495 C CA . LEU A 1 190 ? -10.885 11.739 0.650 1.00 83.62 190 LEU A CA 1
ATOM 1496 C C . LEU A 1 190 ? -10.311 12.657 -0.424 1.00 83.62 190 LEU A C 1
ATOM 1498 O O . LEU A 1 190 ? -9.329 12.336 -1.083 1.00 83.62 190 LEU A O 1
ATOM 1502 N N . THR A 1 191 ? -10.957 13.798 -0.644 1.00 83.06 191 THR A N 1
ATOM 1503 C CA . THR A 1 191 ? -10.440 14.804 -1.580 1.00 83.06 191 THR A CA 1
ATOM 1504 C C . THR A 1 191 ? -9.412 15.701 -0.899 1.00 83.06 191 THR A C 1
ATOM 1506 O O . THR A 1 191 ? -9.386 15.813 0.327 1.00 83.06 191 THR A O 1
ATOM 1509 N N . SER A 1 192 ? -8.614 16.422 -1.688 1.00 74.31 192 SER A N 1
ATOM 1510 C CA . SER A 1 192 ? -7.732 17.467 -1.155 1.00 74.31 192 SER A CA 1
ATOM 1511 C C . SER A 1 192 ? -8.489 18.492 -0.305 1.00 74.31 192 SER A C 1
ATOM 1513 O O . SER A 1 192 ? -7.990 18.920 0.723 1.00 74.31 192 SER A O 1
ATOM 1515 N N . GLN A 1 193 ? -9.721 18.839 -0.688 1.00 74.19 193 GLN A N 1
ATOM 1516 C CA . GLN A 1 193 ? -10.587 19.748 0.057 1.00 74.19 193 GLN A CA 1
ATOM 1517 C C . GLN A 1 193 ? -11.059 19.125 1.374 1.00 74.19 193 GLN A C 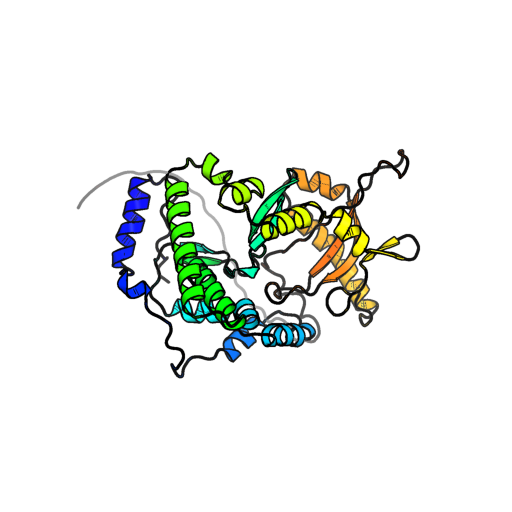1
ATOM 1519 O O . GLN A 1 193 ? -11.114 19.811 2.388 1.00 74.19 193 GLN A O 1
ATOM 1524 N N . THR A 1 194 ? -11.386 17.832 1.365 1.00 73.56 194 THR A N 1
ATOM 1525 C CA . THR A 1 194 ? -11.759 17.092 2.577 1.00 73.56 194 THR A CA 1
ATOM 1526 C C . THR A 1 194 ? -10.594 17.046 3.561 1.00 73.56 194 THR A C 1
ATOM 1528 O O . THR A 1 194 ? -10.811 17.253 4.747 1.00 73.56 194 THR A O 1
ATOM 1531 N N . LEU A 1 195 ? -9.366 16.832 3.080 1.00 73.19 195 LEU A N 1
ATOM 1532 C CA . LEU A 1 195 ? -8.169 16.844 3.925 1.00 73.19 195 LEU A CA 1
ATOM 1533 C C . LEU A 1 195 ? -7.880 18.234 4.505 1.00 73.19 195 LEU A C 1
ATOM 1535 O O . LEU A 1 195 ? -7.661 18.337 5.704 1.00 73.19 195 LEU A O 1
ATOM 1539 N N . LEU A 1 196 ? -7.998 19.298 3.698 1.00 70.62 196 LEU A N 1
ATOM 1540 C CA . LEU A 1 196 ? -7.916 20.690 4.175 1.00 70.62 196 LEU A CA 1
ATOM 1541 C C . LEU A 1 196 ? -8.892 20.975 5.320 1.00 70.62 196 LEU A C 1
ATOM 1543 O O . LEU A 1 196 ? -8.511 21.580 6.313 1.00 70.62 196 LEU A O 1
ATOM 1547 N N . LYS A 1 197 ? -10.124 20.466 5.233 1.00 70.44 197 LYS A N 1
ATOM 1548 C CA . LYS A 1 197 ? -11.135 20.622 6.291 1.00 70.44 197 LYS A CA 1
ATOM 1549 C C . LYS A 1 197 ? -10.892 19.758 7.535 1.00 70.44 197 LYS A C 1
ATOM 1551 O O . LYS A 1 197 ? -11.443 20.069 8.582 1.00 70.44 197 LYS A O 1
ATOM 1556 N N . LEU A 1 198 ? -10.129 18.669 7.424 1.00 64.75 198 LEU A N 1
ATOM 1557 C CA . LEU A 1 198 ? -9.871 17.725 8.521 1.00 64.75 198 LEU A CA 1
ATOM 1558 C C . LEU A 1 198 ? -8.679 18.125 9.409 1.00 64.75 198 LEU A C 1
ATOM 1560 O O . LEU A 1 198 ? -8.333 17.366 10.309 1.00 64.75 198 LEU A O 1
ATOM 1564 N N . GLY A 1 199 ? -8.080 19.298 9.183 1.00 57.56 199 GLY A N 1
ATOM 1565 C CA . GLY A 1 199 ? -6.999 19.829 10.021 1.00 57.56 199 GLY A CA 1
ATOM 1566 C C . GLY A 1 199 ? -5.769 20.321 9.260 1.00 57.56 199 GLY A C 1
ATOM 1567 O O . GLY A 1 199 ? -4.778 20.662 9.897 1.00 57.56 199 GLY A O 1
ATOM 1568 N N . ALA A 1 200 ? -5.815 20.386 7.926 1.00 53.62 200 ALA A N 1
ATOM 1569 C CA . ALA A 1 200 ? -4.669 20.785 7.115 1.00 53.62 200 ALA A CA 1
ATOM 1570 C C . ALA A 1 200 ? -4.583 22.305 6.880 1.00 53.62 200 ALA A C 1
ATOM 1572 O O . ALA A 1 200 ? -4.618 22.786 5.745 1.00 53.62 200 ALA A O 1
ATOM 1573 N N . GLU A 1 201 ? -4.458 23.066 7.970 1.00 56.16 201 GLU A N 1
ATOM 1574 C CA . GLU A 1 201 ? -4.035 24.476 7.925 1.00 56.16 201 GLU A CA 1
ATOM 1575 C C . GLU A 1 201 ? -2.497 24.628 7.897 1.00 56.16 201 GLU A C 1
ATOM 1577 O O . GLU A 1 201 ? -1.980 25.741 7.804 1.00 56.16 201 GLU A O 1
ATOM 1582 N N . ASP A 1 202 ? -1.744 23.519 7.908 1.00 68.88 202 ASP A N 1
ATOM 1583 C CA . ASP A 1 202 ? -0.284 23.521 7.783 1.00 68.88 202 ASP A CA 1
ATOM 1584 C C . ASP A 1 202 ? 0.149 23.949 6.364 1.00 68.88 202 ASP A C 1
ATOM 1586 O O . ASP A 1 202 ? -0.238 23.370 5.337 1.00 68.88 202 ASP A O 1
ATOM 1590 N N . ALA A 1 203 ? 1.010 24.969 6.295 1.00 73.00 203 ALA A N 1
ATOM 1591 C CA . ALA A 1 203 ? 1.611 25.468 5.060 1.00 73.00 203 ALA A CA 1
ATOM 1592 C C . ALA A 1 203 ? 2.306 24.360 4.241 1.00 73.00 203 ALA A C 1
ATOM 1594 O O . ALA A 1 203 ? 2.315 24.407 3.004 1.00 73.00 203 ALA A O 1
ATOM 1595 N N . THR A 1 204 ? 2.845 23.344 4.916 1.00 73.75 204 THR A N 1
ATOM 1596 C CA . THR A 1 204 ? 3.502 22.181 4.314 1.00 73.75 204 THR A CA 1
ATOM 1597 C C . THR A 1 204 ? 2.510 21.324 3.530 1.00 73.75 204 THR A C 1
ATOM 1599 O O . THR A 1 204 ? 2.764 20.963 2.377 1.00 73.75 204 THR A O 1
ATOM 1602 N N . GLU A 1 205 ? 1.341 21.042 4.099 1.00 71.75 205 GLU A N 1
ATOM 1603 C CA . GLU A 1 205 ? 0.306 20.224 3.459 1.00 71.75 205 GLU A CA 1
ATOM 1604 C C . GLU A 1 205 ? -0.324 20.956 2.271 1.00 71.75 205 GLU A C 1
ATOM 1606 O O . GLU A 1 205 ? -0.495 20.382 1.188 1.00 71.75 205 GLU A O 1
ATOM 1611 N N . LEU A 1 206 ? -0.555 22.265 2.414 1.00 74.81 206 LEU A N 1
ATOM 1612 C CA . LEU A 1 206 ? -0.965 23.134 1.311 1.00 74.81 206 LEU A CA 1
ATOM 1613 C C . LEU A 1 206 ? 0.051 23.118 0.160 1.00 74.81 206 LEU A C 1
ATOM 1615 O O . LEU A 1 206 ? -0.341 23.082 -1.014 1.00 74.81 206 LEU A O 1
ATOM 1619 N N . ALA A 1 207 ? 1.352 23.121 0.461 1.00 77.75 207 ALA A N 1
ATOM 1620 C CA . ALA A 1 207 ? 2.403 23.022 -0.548 1.00 77.75 207 ALA A CA 1
ATOM 1621 C C . ALA A 1 207 ? 2.390 21.658 -1.261 1.00 77.75 207 ALA A C 1
ATOM 1623 O O . ALA A 1 207 ? 2.491 21.613 -2.494 1.00 77.75 207 ALA A O 1
ATOM 1624 N N . VAL A 1 208 ? 2.187 20.558 -0.527 1.00 76.75 208 VAL A N 1
ATOM 1625 C CA . VAL A 1 208 ? 2.048 19.207 -1.100 1.00 76.75 208 VAL A CA 1
ATOM 1626 C C . VAL A 1 208 ? 0.840 19.131 -2.036 1.00 76.75 208 VAL A C 1
ATOM 1628 O O . VAL A 1 208 ? 0.980 18.672 -3.173 1.00 76.75 208 VAL A O 1
ATOM 1631 N N . ILE A 1 209 ? -0.320 19.656 -1.629 1.00 75.44 209 ILE A N 1
ATOM 1632 C CA . ILE A 1 209 ? -1.532 19.687 -2.463 1.00 75.44 209 ILE A CA 1
ATOM 1633 C C . ILE A 1 209 ? -1.311 20.538 -3.721 1.00 75.44 209 ILE A C 1
ATOM 1635 O O . ILE A 1 209 ? -1.650 20.109 -4.828 1.00 75.44 209 ILE A O 1
ATOM 1639 N N . LYS A 1 210 ? -0.707 21.728 -3.593 1.00 78.19 210 LYS A N 1
ATOM 1640 C CA . LYS A 1 210 ? -0.372 22.590 -4.744 1.00 78.19 210 LYS A CA 1
ATOM 1641 C C . LYS A 1 210 ? 0.569 21.878 -5.719 1.00 78.19 210 LYS A C 1
ATOM 1643 O O . LYS A 1 210 ? 0.346 21.933 -6.930 1.00 78.19 210 LYS A O 1
ATOM 1648 N N . LYS A 1 211 ? 1.590 21.180 -5.210 1.00 76.69 211 LYS A N 1
ATOM 1649 C CA . LYS A 1 211 ? 2.521 20.381 -6.021 1.00 76.69 211 LYS A CA 1
ATOM 1650 C C . LYS A 1 211 ? 1.798 19.242 -6.739 1.00 76.69 211 LYS A C 1
ATOM 1652 O O . LYS A 1 211 ? 1.974 19.080 -7.946 1.00 76.69 211 LYS A O 1
ATOM 1657 N N . ALA A 1 212 ? 0.946 18.503 -6.034 1.00 72.56 212 ALA A N 1
ATOM 1658 C CA . ALA A 1 212 ? 0.176 17.403 -6.601 1.00 72.56 212 ALA A CA 1
ATOM 1659 C C . ALA A 1 212 ? -0.773 17.876 -7.717 1.00 72.56 212 ALA A C 1
ATOM 1661 O O . ALA A 1 212 ? -0.822 17.259 -8.777 1.00 72.56 212 ALA A O 1
ATOM 1662 N N . ARG A 1 213 ? -1.433 19.034 -7.557 1.00 73.56 213 ARG A N 1
ATOM 1663 C CA . ARG A 1 213 ? -2.278 19.637 -8.611 1.00 73.56 213 ARG A CA 1
ATOM 1664 C C . ARG A 1 213 ? -1.505 20.014 -9.878 1.00 73.56 213 ARG A C 1
ATOM 1666 O O . ARG A 1 213 ? -2.063 19.957 -10.971 1.00 73.56 213 ARG A O 1
ATOM 1673 N N . ARG A 1 214 ? -0.232 20.403 -9.749 1.00 73.38 214 ARG A N 1
ATOM 1674 C CA . ARG A 1 214 ? 0.646 20.725 -10.891 1.00 73.38 214 ARG A CA 1
ATOM 1675 C C . ARG A 1 214 ? 1.198 19.469 -11.574 1.00 73.38 214 ARG A C 1
ATOM 1677 O O . ARG A 1 214 ? 1.506 19.511 -12.764 1.00 73.38 214 ARG A O 1
ATOM 1684 N N . SER A 1 215 ? 1.293 18.353 -10.851 1.00 65.56 215 SER A N 1
ATOM 1685 C CA . SER A 1 215 ? 1.780 17.068 -11.360 1.00 65.56 215 SER A CA 1
ATOM 1686 C C . SER A 1 215 ? 0.708 16.360 -12.199 1.00 65.56 215 SER A C 1
ATOM 1688 O O . SER A 1 215 ? 0.057 15.408 -11.780 1.00 65.56 215 SER A O 1
ATOM 1690 N N . THR A 1 216 ? 0.479 16.867 -13.410 1.00 66.38 216 THR A N 1
ATOM 1691 C CA . THR A 1 216 ? -0.465 16.257 -14.355 1.00 66.38 216 THR A CA 1
ATOM 1692 C C . THR A 1 216 ? 0.211 1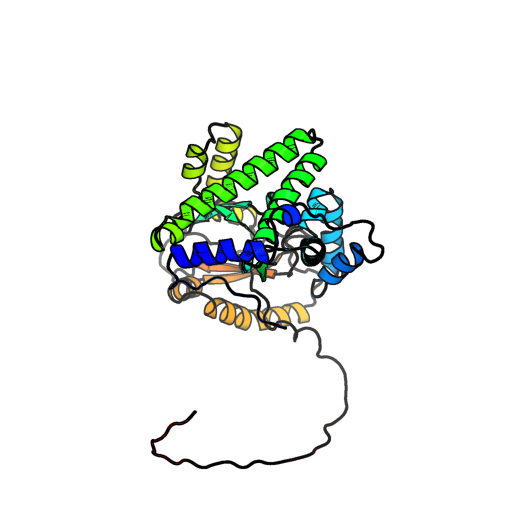5.183 -15.204 1.00 66.38 216 THR A C 1
ATOM 1694 O O . THR A 1 216 ? 1.421 15.219 -15.443 1.00 66.38 216 THR A O 1
ATOM 1697 N N . SER A 1 217 ? -0.586 14.266 -15.766 1.00 67.06 217 SER A N 1
ATOM 1698 C CA . SER A 1 217 ? -0.098 13.261 -16.723 1.00 67.06 217 SER A CA 1
ATOM 1699 C C . SER A 1 217 ? 0.626 13.880 -17.925 1.00 67.06 217 SER A C 1
ATOM 1701 O O . SER A 1 217 ? 1.459 13.222 -18.539 1.00 67.06 217 SER A O 1
ATOM 1703 N N . ARG A 1 218 ? 0.306 15.136 -18.266 1.00 68.31 218 ARG A N 1
ATOM 1704 C CA . ARG A 1 218 ? 0.965 15.901 -19.328 1.00 68.31 218 ARG A CA 1
ATOM 1705 C C . ARG A 1 218 ? 2.364 16.357 -18.919 1.00 68.31 218 ARG A C 1
ATOM 1707 O O . ARG A 1 218 ? 3.299 16.147 -19.671 1.00 68.31 218 ARG A O 1
ATOM 1714 N N . VAL A 1 219 ? 2.512 16.918 -17.722 1.00 69.12 219 VAL A N 1
ATOM 1715 C CA . VAL A 1 219 ? 3.828 17.337 -17.215 1.00 69.12 219 VAL A CA 1
ATOM 1716 C C . VAL A 1 219 ? 4.762 16.130 -17.111 1.00 69.12 219 VAL A C 1
ATOM 1718 O O . VAL A 1 219 ? 5.890 16.187 -17.585 1.00 69.12 219 VAL A O 1
ATOM 1721 N N . PHE A 1 220 ? 4.260 15.005 -16.590 1.00 69.88 220 PHE A N 1
ATOM 1722 C CA . PHE A 1 220 ? 5.033 13.763 -16.527 1.00 69.88 220 PHE A CA 1
ATOM 1723 C C . PHE A 1 220 ? 5.380 13.210 -17.919 1.00 69.88 220 PHE A C 1
ATOM 1725 O O . PHE A 1 220 ? 6.493 12.749 -18.149 1.00 69.88 220 PHE A O 1
ATOM 1732 N N . ALA A 1 221 ? 4.439 13.279 -18.865 1.00 70.81 221 ALA A N 1
ATOM 1733 C CA . ALA A 1 221 ? 4.677 12.921 -20.260 1.00 70.81 221 ALA A CA 1
ATOM 1734 C C . ALA A 1 221 ? 5.811 13.724 -20.892 1.00 70.81 221 ALA A C 1
ATOM 1736 O O . ALA A 1 221 ? 6.688 13.128 -21.511 1.00 70.81 221 ALA A O 1
ATOM 1737 N N . ASP A 1 222 ? 5.769 15.044 -20.751 1.00 75.88 222 ASP A N 1
ATOM 1738 C CA . ASP A 1 222 ? 6.720 15.943 -21.395 1.00 75.88 222 ASP A CA 1
ATOM 1739 C C . ASP A 1 222 ? 8.137 15.730 -20.822 1.00 75.88 222 ASP A C 1
ATOM 1741 O O . ASP A 1 222 ? 9.105 15.720 -21.575 1.00 75.88 222 ASP A O 1
ATOM 1745 N N . SER A 1 223 ? 8.268 15.449 -19.518 1.00 79.00 223 SER A N 1
ATOM 1746 C CA . SER A 1 223 ? 9.569 15.155 -18.896 1.00 79.00 223 SER A CA 1
ATOM 1747 C C . SER A 1 223 ? 10.110 13.753 -19.189 1.00 79.00 223 SER A C 1
ATOM 1749 O O . SER A 1 223 ? 11.319 13.553 -19.193 1.00 79.00 223 SER A O 1
ATOM 1751 N N . ALA A 1 224 ? 9.236 12.764 -19.385 1.00 80.00 224 ALA A N 1
ATOM 1752 C CA . ALA A 1 224 ? 9.631 11.359 -19.516 1.00 80.00 224 ALA A CA 1
ATOM 1753 C C . ALA A 1 224 ? 9.740 10.883 -20.973 1.00 80.00 224 ALA A C 1
ATOM 1755 O O . ALA A 1 224 ? 9.976 9.699 -21.207 1.00 80.00 224 ALA A O 1
ATOM 1756 N N . THR A 1 225 ? 9.548 11.772 -21.952 1.00 85.19 225 THR A N 1
ATOM 1757 C CA . THR A 1 225 ? 9.672 11.431 -23.375 1.00 85.19 225 THR A CA 1
ATOM 1758 C C . THR A 1 225 ? 10.549 12.399 -24.143 1.00 85.19 225 THR A C 1
ATOM 1760 O O . THR A 1 225 ? 10.813 13.523 -23.710 1.00 85.19 225 THR A O 1
ATOM 1763 N N . GLU A 1 226 ? 11.024 11.926 -25.284 1.00 88.81 226 GLU A N 1
ATOM 1764 C CA . GLU A 1 226 ? 11.802 12.695 -26.240 1.00 88.81 226 GLU A CA 1
ATOM 1765 C C . GLU A 1 226 ? 11.432 12.320 -27.665 1.00 88.81 226 GLU A C 1
ATOM 1767 O O . GLU A 1 226 ? 10.828 11.279 -27.903 1.00 88.81 226 GLU A O 1
ATOM 1772 N N . THR A 1 227 ? 11.750 13.192 -28.614 1.00 88.06 227 THR A N 1
ATOM 1773 C CA . THR A 1 227 ? 11.539 12.896 -30.028 1.00 88.06 227 THR A CA 1
ATOM 1774 C C . THR A 1 227 ? 12.848 12.385 -30.612 1.00 88.06 227 THR A C 1
ATOM 1776 O O . THR A 1 227 ? 13.814 13.139 -30.662 1.00 88.06 227 THR A O 1
ATOM 1779 N N . VAL A 1 228 ? 12.857 11.140 -31.083 1.00 87.00 228 VAL A N 1
ATOM 1780 C CA . VAL A 1 228 ? 13.973 10.518 -31.811 1.00 87.00 228 VAL A CA 1
ATOM 1781 C C . VAL A 1 228 ? 13.465 10.177 -33.208 1.00 87.00 228 VAL A C 1
ATOM 1783 O O . VAL A 1 228 ? 12.424 9.534 -33.340 1.00 87.00 228 VAL A O 1
ATOM 1786 N N . ASP A 1 229 ? 14.129 10.676 -34.251 1.00 86.38 229 ASP A N 1
ATOM 1787 C CA . ASP A 1 229 ? 13.755 10.458 -35.660 1.00 86.38 229 ASP A CA 1
ATOM 1788 C C . ASP A 1 229 ? 12.272 10.750 -35.971 1.00 86.38 229 ASP A C 1
ATOM 1790 O O . ASP A 1 229 ? 11.573 10.003 -36.657 1.00 86.38 229 ASP A O 1
ATOM 1794 N N . GLY A 1 230 ? 11.746 11.838 -35.396 1.00 84.44 230 GLY A N 1
ATOM 1795 C CA . GLY A 1 230 ? 10.347 12.251 -35.564 1.00 84.44 230 GLY A CA 1
ATOM 1796 C C . GLY A 1 230 ? 9.323 11.393 -34.805 1.00 84.44 230 GLY A C 1
ATOM 1797 O O . GLY A 1 230 ? 8.122 11.663 -34.884 1.00 84.44 230 GLY A O 1
ATOM 1798 N N . ARG A 1 231 ? 9.766 10.390 -34.038 1.00 81.50 231 ARG A N 1
ATOM 1799 C CA . ARG A 1 231 ? 8.921 9.535 -33.195 1.00 81.50 231 ARG A CA 1
ATOM 1800 C C . ARG A 1 231 ? 9.082 9.901 -31.729 1.00 81.50 231 ARG A C 1
ATOM 1802 O O . ARG A 1 231 ? 10.179 10.158 -31.254 1.00 81.50 231 ARG A O 1
ATOM 1809 N N . LEU A 1 232 ? 7.968 9.918 -31.005 1.00 79.38 232 LEU A N 1
ATOM 1810 C CA . LEU A 1 232 ? 7.983 10.142 -29.565 1.00 79.38 232 LEU A CA 1
ATOM 1811 C C . LEU A 1 232 ? 8.381 8.843 -28.853 1.00 79.38 232 LEU A C 1
ATOM 1813 O O . LEU A 1 232 ? 7.613 7.882 -28.881 1.00 79.38 232 LEU A O 1
ATOM 1817 N N . MET A 1 233 ? 9.542 8.856 -28.212 1.00 85.25 233 MET A N 1
ATOM 1818 C CA . MET A 1 233 ? 10.149 7.749 -27.478 1.00 85.25 233 MET A CA 1
ATOM 1819 C C . MET A 1 233 ? 10.135 8.022 -25.971 1.00 85.25 233 MET A C 1
ATOM 1821 O O . MET A 1 233 ? 10.129 9.174 -25.525 1.00 85.25 233 MET A O 1
ATOM 1825 N N . ILE A 1 234 ? 10.117 6.962 -25.172 1.00 86.56 234 ILE A N 1
ATOM 1826 C CA . ILE A 1 234 ? 10.315 7.011 -23.725 1.00 86.56 234 ILE A CA 1
ATOM 1827 C C . ILE A 1 234 ? 11.802 7.242 -23.454 1.00 86.56 234 ILE A C 1
ATOM 1829 O O . ILE A 1 234 ? 12.648 6.551 -24.008 1.00 86.56 234 ILE A O 1
ATOM 1833 N N . ARG A 1 235 ? 12.122 8.222 -22.599 1.00 87.50 235 ARG A N 1
ATOM 1834 C CA . ARG A 1 235 ? 13.512 8.479 -22.205 1.00 87.50 235 ARG A CA 1
ATOM 1835 C C . ARG A 1 235 ? 14.039 7.316 -21.376 1.00 87.50 235 ARG A C 1
ATOM 1837 O O . ARG A 1 235 ? 13.424 6.952 -20.369 1.00 87.50 235 ARG A O 1
ATOM 1844 N N . ASP A 1 236 ? 15.212 6.819 -21.741 1.00 85.69 236 ASP A N 1
ATOM 1845 C CA . ASP A 1 236 ? 15.921 5.829 -20.943 1.00 85.69 236 ASP A CA 1
ATOM 1846 C C . ASP A 1 236 ? 16.487 6.467 -19.667 1.00 85.69 236 ASP A C 1
ATOM 1848 O O . ASP A 1 236 ? 17.157 7.498 -19.673 1.00 85.69 236 ASP A O 1
ATOM 1852 N N . GLN A 1 237 ? 16.200 5.824 -18.543 1.00 81.38 237 GLN A N 1
ATOM 1853 C CA . GLN A 1 237 ? 16.742 6.075 -17.213 1.00 81.38 237 GLN A CA 1
ATOM 1854 C C . GLN A 1 237 ? 17.154 4.732 -16.578 1.00 81.38 237 GLN A C 1
ATOM 1856 O O . GLN A 1 237 ? 16.477 4.250 -15.657 1.00 81.38 237 GLN A O 1
ATOM 1861 N N . PRO A 1 238 ? 18.220 4.069 -17.072 1.00 77.81 238 PRO A N 1
ATOM 1862 C CA . PRO A 1 238 ? 18.649 2.781 -16.539 1.00 77.81 238 PRO A CA 1
ATOM 1863 C C . PRO A 1 238 ? 19.037 2.882 -15.050 1.00 77.81 238 PRO A C 1
ATOM 1865 O O . PRO A 1 238 ? 19.590 3.899 -14.631 1.00 77.81 238 PRO A O 1
ATOM 1868 N N . PRO A 1 239 ? 18.766 1.849 -14.225 1.00 71.94 239 PRO A N 1
ATOM 1869 C CA . PRO A 1 239 ? 18.132 0.569 -14.567 1.00 71.94 239 PRO A CA 1
ATOM 1870 C C . PRO A 1 239 ? 16.590 0.586 -14.448 1.00 71.94 239 PRO A C 1
ATOM 1872 O O . PRO A 1 239 ? 15.955 -0.468 -14.358 1.00 71.94 239 PRO A O 1
ATOM 1875 N N . PHE A 1 240 ? 15.962 1.764 -14.361 1.00 73.31 240 PHE A N 1
ATOM 1876 C CA . PHE A 1 240 ? 14.549 1.895 -13.984 1.00 73.31 240 PHE A CA 1
ATOM 1877 C C . PHE A 1 240 ? 13.593 1.970 -15.161 1.00 73.31 240 PHE A C 1
ATOM 1879 O O . PHE A 1 240 ? 12.538 1.346 -15.118 1.00 73.31 240 PHE A O 1
ATOM 1886 N N . VAL A 1 241 ? 13.952 2.727 -16.186 1.00 80.88 241 VAL A N 1
ATOM 1887 C CA . VAL A 1 241 ? 13.227 2.791 -17.452 1.00 80.88 241 VAL A CA 1
ATOM 1888 C C . VAL A 1 241 ? 14.262 2.583 -18.528 1.00 80.88 241 VAL A C 1
ATOM 1890 O O . VAL A 1 241 ? 15.238 3.320 -18.548 1.00 80.88 241 VAL A O 1
ATOM 1893 N N . TYR A 1 242 ? 14.133 1.563 -19.358 1.00 80.62 242 TYR A N 1
ATOM 1894 C CA . TYR A 1 242 ? 15.118 1.361 -20.413 1.00 80.62 242 TYR A CA 1
ATOM 1895 C C . TYR A 1 242 ? 14.556 0.560 -21.575 1.00 80.62 242 TYR A C 1
ATOM 1897 O O . TYR A 1 242 ? 13.702 -0.317 -21.400 1.00 80.62 242 TYR A O 1
ATOM 1905 N N . HIS A 1 243 ? 15.088 0.828 -22.756 1.00 84.00 243 HIS A N 1
ATOM 1906 C CA . HIS A 1 243 ? 15.044 -0.099 -23.868 1.00 84.00 243 HIS A CA 1
ATOM 1907 C C . HIS A 1 243 ? 16.216 -1.069 -23.710 1.00 84.00 243 HIS A C 1
ATOM 1909 O O . HIS A 1 243 ? 17.353 -0.658 -23.483 1.00 84.00 243 HIS A O 1
ATOM 1915 N N . ASP A 1 244 ? 15.948 -2.375 -23.753 1.00 76.50 244 ASP A N 1
ATOM 1916 C CA . ASP A 1 244 ? 17.001 -3.372 -23.556 1.00 76.50 244 ASP A CA 1
ATOM 1917 C C . ASP A 1 244 ? 17.961 -3.385 -24.753 1.00 76.50 244 ASP A C 1
ATOM 1919 O O . ASP A 1 244 ? 17.712 -4.032 -25.770 1.00 76.50 244 ASP A O 1
ATOM 1923 N N . ALA A 1 245 ? 19.069 -2.655 -24.620 1.00 74.44 245 ALA A N 1
ATOM 1924 C CA . ALA A 1 245 ? 20.110 -2.551 -25.636 1.00 74.44 245 ALA A CA 1
ATOM 1925 C C . ALA A 1 245 ? 20.871 -3.870 -25.866 1.00 74.44 245 ALA A C 1
ATOM 1927 O O . ALA A 1 245 ? 21.580 -3.996 -26.862 1.00 74.44 245 ALA A O 1
ATOM 1928 N N . ARG A 1 246 ? 20.751 -4.847 -24.955 1.00 74.25 246 ARG A N 1
ATOM 1929 C CA . ARG A 1 246 ? 21.385 -6.170 -25.078 1.00 74.25 246 ARG A CA 1
ATOM 1930 C C . ARG A 1 246 ? 20.463 -7.194 -25.729 1.00 74.25 246 ARG A C 1
ATOM 1932 O O . ARG A 1 246 ? 20.941 -8.260 -26.116 1.00 74.25 246 ARG A O 1
ATOM 1939 N N . ALA A 1 247 ? 19.172 -6.883 -25.860 1.00 75.12 247 ALA A N 1
ATOM 1940 C CA . ALA A 1 247 ? 18.216 -7.772 -26.492 1.00 75.12 247 ALA A CA 1
ATOM 1941 C C . ALA A 1 247 ? 18.618 -8.027 -27.948 1.00 75.12 247 ALA A C 1
ATOM 1943 O O . ALA A 1 247 ? 18.773 -7.117 -28.765 1.00 75.12 247 ALA A O 1
ATOM 1944 N N . THR A 1 248 ? 18.749 -9.300 -28.292 1.00 76.50 248 THR A N 1
ATOM 1945 C CA . THR A 1 248 ? 19.021 -9.719 -29.661 1.00 76.50 248 THR A CA 1
ATOM 1946 C C . THR A 1 248 ? 17.856 -9.334 -30.574 1.00 76.50 248 THR A C 1
ATOM 1948 O O . THR A 1 248 ? 16.691 -9.279 -30.163 1.00 76.50 248 THR A O 1
ATOM 1951 N N . ALA A 1 249 ? 18.126 -9.162 -31.870 1.00 77.56 249 ALA A N 1
ATOM 1952 C CA . ALA A 1 249 ? 17.075 -8.904 -32.859 1.00 77.56 249 ALA A CA 1
ATOM 1953 C C . ALA A 1 249 ? 15.955 -9.967 -32.822 1.00 77.56 249 ALA A C 1
ATOM 1955 O O . ALA A 1 249 ? 14.783 -9.660 -33.053 1.00 77.56 249 ALA A O 1
ATOM 1956 N N . ARG A 1 250 ? 16.298 -11.217 -32.479 1.00 76.00 250 ARG A N 1
ATOM 1957 C CA . ARG A 1 250 ? 15.343 -12.318 -32.304 1.00 76.00 250 ARG A CA 1
ATOM 1958 C C . ARG A 1 250 ? 14.429 -12.105 -31.097 1.00 76.00 250 ARG A C 1
ATOM 1960 O O . ARG A 1 250 ? 13.227 -12.340 -31.216 1.00 76.00 250 ARG A O 1
ATOM 1967 N N . GLU A 1 251 ? 14.966 -11.671 -29.962 1.00 75.25 251 GLU A N 1
ATOM 1968 C CA . GLU A 1 251 ? 14.190 -11.379 -28.750 1.00 75.25 251 GLU A CA 1
ATOM 1969 C C . GLU A 1 251 ? 13.267 -10.184 -28.958 1.00 75.25 251 GLU A C 1
ATOM 1971 O O . GLU A 1 251 ? 12.073 -10.286 -28.677 1.00 75.25 251 GLU A O 1
ATOM 1976 N N . ILE A 1 252 ? 13.773 -9.106 -29.567 1.00 76.38 252 ILE A N 1
ATOM 1977 C CA . ILE A 1 252 ? 12.967 -7.934 -29.933 1.00 76.38 252 ILE A CA 1
ATOM 1978 C C . ILE A 1 252 ? 11.836 -8.342 -30.883 1.00 76.38 252 ILE A C 1
ATOM 1980 O O . ILE A 1 252 ? 10.680 -7.968 -30.674 1.00 76.38 252 ILE A O 1
ATOM 1984 N N . LYS A 1 253 ? 12.130 -9.151 -31.911 1.00 78.31 253 LYS A N 1
ATOM 1985 C CA . LYS A 1 253 ? 11.117 -9.656 -32.851 1.00 78.31 253 LYS A CA 1
ATOM 1986 C C . LYS A 1 253 ? 10.068 -10.514 -32.143 1.00 78.31 253 LYS A C 1
ATOM 1988 O O . LYS A 1 253 ? 8.878 -10.338 -32.389 1.00 78.31 253 LYS A O 1
ATOM 1993 N N . ARG A 1 254 ? 10.487 -11.414 -31.247 1.00 78.50 254 ARG A N 1
ATOM 1994 C CA . ARG A 1 254 ? 9.580 -12.272 -30.467 1.00 78.50 254 ARG A CA 1
ATOM 1995 C C . ARG A 1 254 ? 8.690 -11.454 -29.533 1.00 78.50 254 ARG A C 1
ATOM 1997 O O . ARG A 1 254 ? 7.492 -11.712 -29.465 1.00 78.50 254 ARG A O 1
ATOM 2004 N N . PHE A 1 255 ? 9.258 -10.465 -28.849 1.00 79.06 255 PHE A N 1
ATOM 2005 C CA . PHE A 1 255 ? 8.518 -9.546 -27.992 1.00 79.06 255 PHE A CA 1
ATOM 2006 C C . PHE A 1 255 ? 7.476 -8.759 -28.797 1.00 79.06 255 PHE A C 1
ATOM 2008 O O . PHE A 1 255 ? 6.291 -8.772 -28.462 1.00 79.06 255 PHE A O 1
ATOM 2015 N N . ARG A 1 256 ? 7.888 -8.164 -29.925 1.00 81.19 256 ARG A N 1
ATOM 2016 C CA . ARG A 1 256 ? 6.993 -7.426 -30.828 1.00 81.19 256 ARG A CA 1
ATOM 2017 C C . ARG A 1 256 ? 5.874 -8.295 -31.398 1.00 81.19 256 ARG A C 1
ATOM 2019 O O . ARG A 1 256 ? 4.749 -7.822 -31.495 1.00 81.19 256 ARG A O 1
ATOM 2026 N N . ALA A 1 257 ? 6.144 -9.563 -31.707 1.00 84.88 257 ALA A N 1
ATOM 2027 C CA . ALA A 1 257 ? 5.120 -10.504 -32.161 1.00 84.88 257 ALA A CA 1
ATOM 2028 C C . ALA A 1 257 ? 4.052 -10.801 -31.087 1.00 84.88 257 ALA A C 1
ATOM 2030 O O . ALA A 1 257 ? 2.917 -11.120 -31.429 1.00 84.88 257 ALA A O 1
ATOM 2031 N N . GLY A 1 258 ? 4.390 -10.677 -29.798 1.00 83.56 258 GLY A N 1
ATOM 2032 C CA . GLY A 1 258 ? 3.454 -10.867 -28.684 1.00 83.56 258 GLY A CA 1
ATOM 2033 C C . GLY A 1 258 ? 2.619 -9.630 -28.330 1.00 83.56 258 GLY A C 1
ATOM 2034 O O . GLY A 1 258 ? 1.550 -9.770 -27.731 1.00 83.56 258 GLY A O 1
ATOM 2035 N N . LEU A 1 259 ? 3.068 -8.428 -28.710 1.00 85.19 259 LEU A N 1
ATOM 2036 C CA . LEU A 1 259 ? 2.394 -7.169 -28.369 1.00 85.19 259 LEU A CA 1
ATOM 2037 C C . LEU A 1 259 ? 0.933 -7.091 -28.846 1.00 85.19 259 LEU A C 1
ATOM 2039 O O . LEU A 1 259 ? 0.098 -6.682 -28.039 1.00 85.19 259 LEU A O 1
ATOM 2043 N N . PRO A 1 260 ? 0.568 -7.501 -30.079 1.00 88.19 260 PRO A N 1
ATOM 2044 C CA . PRO A 1 260 ? -0.826 -7.453 -30.520 1.00 88.19 260 PRO A CA 1
ATOM 2045 C C . PRO A 1 260 ? -1.757 -8.290 -29.638 1.00 88.19 260 PRO A C 1
ATOM 2047 O O . PRO A 1 260 ? -2.816 -7.816 -29.232 1.00 88.19 260 PRO A O 1
ATOM 2050 N N . ALA A 1 261 ? -1.339 -9.509 -29.279 1.00 89.25 261 ALA A N 1
ATOM 2051 C CA . ALA A 1 261 ? -2.119 -10.384 -28.409 1.00 89.25 261 ALA A CA 1
ATOM 2052 C C . ALA A 1 261 ? -2.269 -9.790 -27.000 1.00 89.25 261 ALA A C 1
ATOM 2054 O O . ALA A 1 261 ? -3.363 -9.805 -26.436 1.00 89.25 261 ALA A O 1
ATOM 2055 N N . PHE A 1 262 ? -1.193 -9.214 -26.455 1.00 87.56 262 PHE A N 1
ATOM 2056 C CA . PHE A 1 262 ? -1.231 -8.513 -25.171 1.00 87.56 262 PHE A CA 1
ATOM 2057 C C . PHE A 1 262 ? -2.191 -7.315 -25.197 1.00 87.56 262 PHE A C 1
ATOM 2059 O O . PHE A 1 262 ? -3.042 -7.191 -24.319 1.00 87.56 262 PHE A O 1
ATOM 2066 N N . LEU A 1 263 ? -2.103 -6.452 -26.216 1.00 89.31 263 LEU A N 1
ATOM 2067 C CA . LEU A 1 263 ? -2.976 -5.283 -26.344 1.00 89.31 263 LEU A CA 1
ATOM 2068 C C . LEU A 1 263 ? -4.443 -5.679 -26.541 1.00 89.31 263 LEU A C 1
ATOM 2070 O O . LEU A 1 263 ? -5.319 -5.025 -25.981 1.00 89.31 263 LEU A O 1
ATOM 2074 N N . ALA A 1 264 ? -4.720 -6.765 -27.267 1.00 90.50 264 ALA A N 1
ATOM 2075 C CA . ALA A 1 264 ? -6.072 -7.297 -27.417 1.00 90.50 264 ALA A CA 1
ATOM 2076 C C . ALA A 1 264 ? -6.647 -7.801 -26.081 1.00 90.50 264 ALA A C 1
ATOM 2078 O O . ALA A 1 264 ? -7.786 -7.480 -25.739 1.00 90.50 264 ALA A O 1
ATOM 2079 N N . GLN A 1 265 ? -5.851 -8.531 -25.291 1.00 92.50 265 GLN A N 1
ATOM 2080 C CA . GLN A 1 265 ? -6.247 -8.977 -23.949 1.00 92.50 265 GLN A CA 1
ATOM 2081 C C . GLN A 1 265 ? -6.476 -7.794 -23.008 1.00 92.50 265 GLN A C 1
ATOM 2083 O O . GLN A 1 265 ? -7.476 -7.747 -22.292 1.00 92.50 265 GLN A O 1
ATOM 2088 N N . TYR A 1 266 ? -5.577 -6.810 -23.036 1.00 87.19 266 TYR A N 1
ATOM 2089 C CA . TYR A 1 266 ? -5.712 -5.606 -22.232 1.00 87.19 266 TYR A CA 1
ATOM 2090 C C . TYR A 1 266 ? -6.974 -4.822 -22.610 1.00 87.19 266 TYR A C 1
ATOM 2092 O O . TYR A 1 266 ? -7.772 -4.493 -21.735 1.00 87.19 266 TYR A O 1
ATOM 2100 N N . ARG A 1 267 ? -7.222 -4.608 -23.906 1.00 92.81 267 ARG A N 1
ATOM 2101 C CA . ARG A 1 267 ? -8.464 -4.009 -24.405 1.00 92.81 267 ARG A CA 1
ATOM 2102 C C . ARG A 1 267 ? -9.696 -4.757 -23.887 1.00 92.81 267 ARG A C 1
ATOM 2104 O O . ARG A 1 267 ? -10.618 -4.114 -23.400 1.00 92.81 267 ARG A O 1
ATOM 2111 N N . ALA A 1 268 ? -9.709 -6.088 -23.945 1.00 94.50 268 ALA A N 1
ATOM 2112 C CA . ALA A 1 268 ? -10.828 -6.902 -23.465 1.00 94.50 268 ALA A CA 1
ATOM 2113 C C . ALA A 1 268 ? -11.061 -6.787 -21.945 1.00 94.50 268 ALA A C 1
ATOM 2115 O O . ALA A 1 268 ? -12.184 -6.982 -21.492 1.00 94.50 268 ALA A O 1
ATOM 2116 N N . SER A 1 269 ? -10.032 -6.430 -21.166 1.00 92.31 269 SER A N 1
ATOM 2117 C CA . SER A 1 269 ? -10.152 -6.191 -19.718 1.00 92.31 269 SER A CA 1
ATOM 2118 C C . SER A 1 269 ? -10.773 -4.834 -19.354 1.00 92.31 269 SER A C 1
ATOM 2120 O O . SER A 1 269 ? -11.107 -4.601 -18.193 1.00 92.31 269 SER A O 1
ATOM 2122 N N . LEU A 1 270 ? -10.916 -3.919 -20.319 1.00 91.56 270 LEU A N 1
ATOM 2123 C CA . LEU A 1 270 ? -11.478 -2.592 -20.087 1.00 91.56 270 LEU A CA 1
ATOM 2124 C C . LEU A 1 270 ? -13.013 -2.603 -20.204 1.00 91.56 270 LEU A C 1
ATOM 2126 O O . LEU A 1 270 ? -13.548 -3.293 -21.076 1.00 91.56 270 LEU A O 1
ATOM 2130 N N . PRO A 1 271 ? -13.724 -1.764 -19.423 1.00 92.81 271 PRO A N 1
ATOM 2131 C CA . PRO A 1 271 ? -15.138 -1.473 -19.650 1.00 92.81 271 PRO A CA 1
ATOM 2132 C C . PRO A 1 271 ? -15.427 -1.060 -21.106 1.00 92.81 271 PRO A C 1
ATOM 2134 O O . PRO A 1 271 ? -14.585 -0.374 -21.706 1.00 92.81 271 PRO A O 1
ATOM 2137 N N . PRO A 1 272 ? -16.586 -1.429 -21.689 1.00 93.25 272 PRO A N 1
ATOM 2138 C CA . PRO A 1 272 ? -16.895 -1.197 -23.106 1.00 93.25 272 PRO A CA 1
ATOM 2139 C C . PRO A 1 272 ? -16.681 0.249 -23.581 1.00 93.25 272 PRO A C 1
ATOM 2141 O O . PRO A 1 272 ? -16.144 0.491 -24.664 1.00 93.25 272 PRO A O 1
ATOM 2144 N N . GLU A 1 273 ? -17.028 1.232 -22.756 1.00 90.56 273 GLU A N 1
ATOM 2145 C CA . GLU A 1 273 ? -16.848 2.654 -23.039 1.00 90.56 273 GLU A CA 1
ATOM 2146 C C . GLU A 1 273 ? -15.368 3.068 -23.104 1.00 90.56 273 GLU A C 1
ATOM 2148 O O . GLU A 1 273 ? -14.987 3.921 -23.910 1.00 90.56 273 GLU A O 1
ATOM 2153 N N . ARG A 1 274 ? -14.499 2.420 -22.317 1.00 90.38 274 ARG A N 1
ATOM 2154 C CA . ARG A 1 274 ? -13.046 2.650 -22.351 1.00 90.38 274 ARG A CA 1
ATOM 2155 C C . ARG A 1 274 ? -12.377 1.943 -23.524 1.00 90.38 274 ARG A C 1
ATOM 2157 O O . ARG A 1 274 ? -11.381 2.461 -24.021 1.00 90.38 274 ARG A O 1
ATOM 2164 N N . GLN A 1 275 ? -12.934 0.832 -24.010 1.00 92.25 275 GLN A N 1
ATOM 2165 C CA . GLN A 1 275 ? -12.449 0.168 -25.227 1.00 92.25 275 GLN A CA 1
ATOM 2166 C C . GLN A 1 275 ? -12.545 1.100 -26.437 1.00 92.25 275 GLN A C 1
ATOM 2168 O O . GLN A 1 275 ? -11.572 1.270 -27.163 1.00 92.25 275 GLN A O 1
ATOM 2173 N N . ARG A 1 276 ? -13.682 1.794 -26.600 1.00 92.06 276 ARG A N 1
ATOM 2174 C CA . ARG A 1 276 ? -13.879 2.772 -27.686 1.00 92.06 276 ARG A CA 1
ATOM 2175 C C . ARG A 1 276 ? -12.861 3.904 -27.654 1.00 92.06 276 ARG A C 1
ATOM 2177 O O . ARG A 1 276 ? -12.448 4.381 -28.707 1.00 92.06 276 ARG A O 1
ATOM 2184 N N . LEU A 1 277 ? -12.491 4.362 -26.457 1.00 88.88 277 LEU A N 1
ATOM 2185 C CA . LEU A 1 277 ? -11.441 5.359 -26.307 1.00 88.88 277 LEU A CA 1
ATOM 2186 C C . LEU A 1 277 ? -10.079 4.756 -26.653 1.00 88.88 277 LEU A C 1
ATOM 2188 O O . LEU A 1 277 ? -9.355 5.373 -27.418 1.00 88.88 277 LEU A O 1
ATOM 2192 N N . PHE A 1 278 ? -9.757 3.572 -26.126 1.00 90.56 278 PHE A N 1
ATOM 2193 C CA . PHE A 1 278 ? -8.503 2.854 -26.369 1.00 90.56 278 PHE A CA 1
ATOM 2194 C C . PHE A 1 278 ? -8.246 2.590 -27.860 1.00 90.56 278 PHE A C 1
ATOM 2196 O O . PHE A 1 278 ? -7.138 2.837 -28.320 1.00 90.56 278 PHE A O 1
ATOM 2203 N N . ASP A 1 279 ? -9.272 2.197 -28.619 1.00 90.44 279 ASP A N 1
ATOM 2204 C CA . ASP A 1 279 ? -9.193 1.920 -30.065 1.00 90.44 279 ASP A CA 1
ATOM 2205 C C . ASP A 1 279 ? -8.792 3.136 -30.897 1.00 90.44 279 ASP A C 1
ATOM 2207 O O . ASP A 1 279 ? -8.336 3.009 -32.029 1.00 90.44 279 ASP A O 1
ATOM 2211 N N . ARG A 1 280 ? -8.957 4.336 -30.337 1.00 90.44 280 ARG A N 1
ATOM 2212 C CA . ARG A 1 280 ? -8.489 5.563 -30.968 1.00 90.44 280 ARG A CA 1
ATOM 2213 C C . ARG A 1 280 ? -7.015 5.790 -30.742 1.00 90.44 280 ARG A C 1
ATOM 2215 O O . ARG A 1 280 ? -6.566 6.841 -31.148 1.00 90.44 280 ARG A O 1
ATOM 2222 N N . TYR A 1 281 ? -6.275 4.935 -30.044 1.00 84.00 281 TYR A N 1
ATOM 2223 C CA . TYR A 1 281 ? -4.862 5.161 -29.789 1.00 84.00 281 TYR A CA 1
ATOM 2224 C C . TYR A 1 281 ? -3.975 4.139 -30.521 1.00 84.00 281 TYR A C 1
ATOM 2226 O O . TYR A 1 281 ? -4.263 2.950 -30.536 1.00 84.00 281 TYR A O 1
ATOM 2234 N N . GLU A 1 282 ? -2.842 4.599 -31.057 1.00 81.88 282 GLU A N 1
ATOM 2235 C CA . GLU A 1 282 ? -1.801 3.778 -31.688 1.00 81.88 282 GLU A CA 1
ATOM 2236 C C . GLU A 1 282 ? -0.575 3.605 -30.777 1.00 81.88 282 GLU A C 1
ATOM 2238 O O . GLU A 1 282 ? -0.128 4.564 -30.138 1.00 81.88 282 GLU A O 1
ATOM 2243 N N . LEU A 1 283 ? -0.033 2.386 -30.707 1.00 83.62 283 LEU A N 1
ATOM 2244 C CA . LEU A 1 283 ? 1.191 2.092 -29.964 1.00 83.62 283 LEU A CA 1
ATOM 2245 C C . LEU A 1 283 ? 2.395 2.767 -30.635 1.00 83.62 283 LEU A C 1
ATOM 2247 O O . LEU A 1 283 ? 2.710 2.456 -31.778 1.00 83.62 283 LEU A O 1
ATOM 2251 N N . HIS A 1 284 ? 3.098 3.628 -29.900 1.00 81.81 284 HIS A N 1
ATOM 2252 C CA . HIS A 1 284 ? 4.281 4.323 -30.418 1.00 81.81 284 HIS A CA 1
ATOM 2253 C C . HIS A 1 284 ? 5.597 3.712 -29.934 1.00 81.81 284 HIS A C 1
ATOM 2255 O O . HIS A 1 284 ? 6.534 3.589 -30.718 1.00 81.81 284 HIS A O 1
ATOM 2261 N N . ASP A 1 285 ? 5.664 3.357 -28.649 1.00 83.12 285 ASP A N 1
ATOM 2262 C CA . ASP A 1 285 ? 6.902 2.924 -28.008 1.00 83.12 285 ASP A CA 1
ATOM 2263 C C . ASP A 1 285 ? 6.646 2.034 -26.780 1.00 83.12 285 ASP A C 1
ATOM 2265 O O . ASP A 1 285 ? 5.566 2.094 -26.168 1.00 83.12 285 ASP A O 1
ATOM 2269 N N . VAL A 1 286 ? 7.636 1.201 -26.445 1.00 83.25 286 VAL A N 1
ATOM 2270 C CA . VAL A 1 286 ? 7.609 0.255 -25.328 1.00 83.25 286 VAL A CA 1
ATOM 2271 C C . VAL A 1 286 ? 8.976 0.169 -24.653 1.00 83.25 286 VAL A C 1
ATOM 2273 O O . VAL A 1 286 ? 9.909 -0.408 -25.205 1.00 83.25 286 VAL A O 1
ATOM 2276 N N . ALA A 1 287 ? 9.028 0.613 -23.398 1.00 81.56 287 ALA A N 1
ATOM 2277 C CA . ALA A 1 287 ? 10.196 0.484 -22.532 1.00 81.56 287 ALA A CA 1
ATOM 2278 C C . ALA A 1 287 ? 9.944 -0.512 -21.391 1.00 81.56 287 ALA A C 1
ATOM 2280 O O . ALA A 1 287 ? 8.802 -0.720 -20.954 1.00 81.56 287 ALA A O 1
ATOM 2281 N N . VAL A 1 288 ? 11.023 -1.096 -20.868 1.00 76.19 288 VAL A N 1
ATOM 2282 C CA . VAL A 1 288 ? 11.006 -1.872 -19.626 1.00 76.19 288 VAL A CA 1
ATOM 2283 C C . VAL A 1 288 ? 10.930 -0.903 -18.455 1.00 76.19 288 VAL A C 1
ATOM 2285 O O . VAL A 1 288 ? 11.772 -0.020 -18.326 1.00 76.19 288 VAL A O 1
ATOM 2288 N N . LEU A 1 289 ? 9.934 -1.079 -17.586 1.00 72.69 289 LEU A N 1
ATOM 2289 C CA . LEU A 1 289 ? 9.835 -0.364 -16.316 1.00 72.69 289 LEU A CA 1
ATOM 2290 C C . LEU A 1 289 ? 10.144 -1.313 -15.153 1.00 72.69 289 LEU A C 1
ATOM 2292 O O . LEU A 1 289 ? 9.473 -2.335 -14.987 1.00 72.69 289 LEU A O 1
ATOM 2296 N N . THR A 1 290 ? 11.102 -0.923 -14.314 1.00 65.50 290 THR A N 1
ATOM 2297 C CA . THR A 1 290 ? 11.418 -1.540 -13.020 1.00 65.50 290 THR A CA 1
ATOM 2298 C C . THR A 1 290 ? 10.807 -0.694 -11.897 1.00 65.50 290 THR A C 1
ATOM 2300 O O . THR A 1 290 ? 11.362 0.358 -11.550 1.00 65.50 290 THR A O 1
ATOM 2303 N N . PRO A 1 291 ? 9.677 -1.101 -11.291 1.00 57.19 291 PRO A N 1
ATOM 2304 C CA . PRO A 1 291 ? 9.027 -0.291 -10.266 1.00 57.19 291 PRO A CA 1
ATOM 2305 C C . PRO A 1 291 ? 9.840 -0.173 -8.962 1.00 57.19 291 PRO A C 1
ATOM 2307 O O . PRO A 1 291 ? 10.830 -0.871 -8.741 1.00 57.19 291 PRO A O 1
ATOM 2310 N N . GLY A 1 292 ? 9.431 0.762 -8.096 1.00 48.72 292 GLY A N 1
ATOM 2311 C CA . GLY A 1 292 ? 9.972 0.992 -6.747 1.00 48.72 292 GLY A CA 1
ATOM 2312 C C . GLY A 1 292 ? 9.828 -0.208 -5.799 1.00 48.72 292 GLY A C 1
ATOM 2313 O O . GLY A 1 292 ? 9.053 -1.114 -6.070 1.00 48.72 292 GLY A O 1
ATOM 2314 N N . ALA A 1 293 ? 10.525 -0.176 -4.653 1.00 41.47 293 ALA A N 1
ATOM 2315 C CA . ALA A 1 293 ? 10.666 -1.267 -3.667 1.00 41.47 293 ALA A CA 1
ATOM 2316 C C . ALA A 1 293 ? 9.371 -1.942 -3.145 1.00 41.47 293 ALA A C 1
ATOM 2318 O O . ALA A 1 293 ? 9.475 -2.999 -2.530 1.00 41.47 293 ALA A O 1
ATOM 2319 N N . ALA A 1 294 ? 8.188 -1.367 -3.392 1.00 32.84 294 ALA A N 1
ATOM 2320 C CA . ALA A 1 294 ? 6.880 -1.920 -3.013 1.00 32.84 294 ALA A CA 1
ATOM 2321 C C . ALA A 1 294 ? 6.135 -2.612 -4.179 1.00 32.84 294 ALA A C 1
ATOM 2323 O O . ALA A 1 294 ? 5.280 -3.450 -3.946 1.00 32.84 294 ALA A O 1
ATOM 2324 N N . SER A 1 295 ? 6.512 -2.349 -5.438 1.00 36.88 295 SER A N 1
ATOM 2325 C CA . SER A 1 295 ? 5.817 -2.855 -6.640 1.00 36.88 295 SER A CA 1
ATOM 2326 C C . SER A 1 295 ? 6.719 -3.742 -7.498 1.00 36.88 295 SER A C 1
ATOM 2328 O O . SER A 1 295 ? 6.666 -3.736 -8.723 1.00 36.88 295 SER A O 1
ATOM 2330 N N . CYS A 1 296 ? 7.638 -4.492 -6.898 1.00 29.61 296 CYS A N 1
ATOM 2331 C CA . CYS A 1 296 ? 8.609 -5.263 -7.680 1.00 29.61 296 CYS A CA 1
ATOM 2332 C C . CYS A 1 296 ? 8.028 -6.592 -8.229 1.00 29.61 296 CYS A C 1
ATOM 2334 O O . CYS A 1 296 ? 8.790 -7.542 -8.385 1.00 29.61 296 CYS A O 1
ATOM 2336 N N . CYS A 1 297 ? 6.717 -6.749 -8.445 1.00 23.50 297 CYS A N 1
ATOM 2337 C CA . CYS A 1 297 ? 6.158 -8.054 -8.834 1.00 23.50 297 CYS A CA 1
ATOM 2338 C C . CYS A 1 297 ? 6.271 -8.379 -10.330 1.00 23.50 297 CYS A C 1
ATOM 2340 O O . CYS A 1 297 ? 6.161 -9.549 -10.681 1.00 23.50 297 CYS A O 1
ATOM 2342 N N . CYS A 1 298 ? 6.574 -7.426 -11.215 1.00 26.16 298 CYS A N 1
ATOM 2343 C CA . CYS A 1 298 ? 6.770 -7.698 -12.644 1.00 26.16 298 CYS A CA 1
ATOM 2344 C C . CYS A 1 298 ? 7.624 -6.594 -13.292 1.00 26.16 298 CYS A C 1
ATOM 2346 O O . CYS A 1 298 ? 7.429 -5.412 -13.008 1.00 26.16 298 CYS A O 1
ATOM 2348 N N . SER A 1 299 ? 8.545 -6.970 -14.184 1.00 26.03 299 SER A N 1
ATOM 2349 C CA . SER A 1 299 ? 8.962 -6.067 -15.256 1.00 26.03 299 SER A CA 1
ATOM 2350 C C . SER A 1 299 ? 7.750 -5.885 -16.164 1.00 26.03 299 SER A C 1
ATOM 2352 O O . SER A 1 299 ? 7.162 -6.860 -16.638 1.00 26.03 299 SER A O 1
ATOM 2354 N N . TRP A 1 300 ? 7.320 -4.643 -16.349 1.00 27.64 300 TRP A N 1
ATOM 2355 C CA . TRP A 1 300 ? 6.177 -4.345 -17.203 1.00 27.64 300 TRP A CA 1
ATOM 2356 C C . TRP A 1 300 ? 6.668 -3.624 -18.452 1.00 27.64 300 TRP A C 1
ATOM 2358 O O . TRP A 1 300 ? 7.360 -2.608 -18.318 1.00 27.64 300 TRP A O 1
ATOM 2368 N N . PRO A 1 301 ? 6.300 -4.083 -19.660 1.00 30.27 301 PRO A N 1
ATOM 2369 C CA . PRO A 1 301 ? 6.360 -3.217 -20.818 1.00 30.27 301 PRO A CA 1
ATOM 2370 C C . PRO A 1 301 ? 5.366 -2.076 -20.603 1.00 30.27 301 PRO A C 1
ATOM 2372 O O . PRO A 1 301 ? 4.155 -2.289 -20.524 1.00 30.27 301 PRO A O 1
ATOM 2375 N N . THR A 1 302 ? 5.877 -0.857 -20.463 1.00 33.00 302 THR A N 1
ATOM 2376 C CA . THR A 1 302 ? 5.017 0.326 -20.407 1.00 33.00 302 THR A CA 1
ATOM 2377 C C . THR A 1 302 ? 4.763 0.765 -21.839 1.00 33.00 302 THR A C 1
ATOM 2379 O O . THR A 1 302 ? 5.651 1.294 -22.497 1.00 33.00 302 THR A O 1
ATOM 2382 N N . ALA A 1 303 ? 3.557 0.502 -22.335 1.00 32.25 303 ALA A N 1
ATOM 2383 C CA . ALA A 1 303 ? 3.134 0.888 -23.673 1.00 32.25 303 ALA A CA 1
ATOM 2384 C C . ALA A 1 303 ? 2.525 2.292 -23.648 1.00 32.25 303 ALA A C 1
ATOM 2386 O O . ALA A 1 303 ? 1.566 2.548 -22.909 1.00 32.25 303 ALA A O 1
ATOM 2387 N N . ARG A 1 304 ? 3.042 3.206 -24.478 1.00 42.59 304 ARG A N 1
ATOM 2388 C CA . ARG A 1 304 ? 2.401 4.509 -24.687 1.00 42.59 304 ARG A CA 1
ATOM 2389 C C . ARG A 1 304 ? 1.605 4.496 -25.980 1.00 42.59 304 ARG A C 1
ATOM 2391 O O . ARG A 1 304 ? 2.120 4.182 -27.050 1.00 42.59 304 ARG A O 1
ATOM 2398 N N . ILE A 1 305 ? 0.336 4.862 -25.851 1.00 33.34 305 ILE A N 1
ATOM 2399 C CA . ILE A 1 305 ? -0.638 4.837 -26.934 1.00 33.34 305 ILE A CA 1
ATOM 2400 C C . ILE A 1 305 ? -0.992 6.300 -27.263 1.00 33.34 305 ILE A C 1
ATOM 2402 O O . ILE A 1 305 ? -1.182 7.107 -26.343 1.00 33.34 305 ILE A O 1
ATOM 2406 N N . ARG A 1 306 ? -1.031 6.696 -28.545 1.00 34.75 306 ARG A N 1
ATOM 2407 C CA . ARG A 1 306 ? -1.326 8.070 -29.023 1.00 34.75 306 ARG A CA 1
ATOM 2408 C C . ARG A 1 306 ? -2.658 8.130 -29.767 1.00 34.75 306 ARG A C 1
ATOM 2410 O O . ARG A 1 306 ? -2.848 7.356 -30.682 1.00 34.75 306 ARG A O 1
ATOM 2417 N N . CYS A 1 307 ? -3.525 9.094 -29.445 1.00 26.53 307 CYS A N 1
ATOM 2418 C CA . CYS A 1 307 ? -4.843 9.227 -30.072 1.00 26.53 307 CYS A CA 1
ATOM 2419 C C . CYS A 1 307 ? -4.715 9.536 -31.582 1.00 26.53 307 CYS A C 1
ATOM 2421 O O . CYS A 1 307 ? -4.223 10.609 -31.940 1.00 26.53 307 CYS A O 1
ATOM 2423 N N . SER A 1 308 ? -5.155 8.633 -32.455 1.00 28.16 308 SER A N 1
ATOM 2424 C CA . SER A 1 308 ? -5.440 8.848 -33.865 1.00 28.16 308 SER A CA 1
ATOM 2425 C C . SER A 1 308 ? -6.672 9.752 -33.993 1.00 28.16 308 SER A C 1
ATOM 2427 O O . SER A 1 308 ? -7.818 9.302 -34.031 1.00 28.16 308 SER A O 1
ATOM 2429 N N . CYS A 1 309 ? -6.456 11.064 -34.059 1.00 25.47 309 CYS A N 1
ATOM 2430 C CA . CYS A 1 309 ? -7.429 11.935 -34.709 1.00 25.47 309 CYS A CA 1
ATOM 2431 C C . CYS A 1 309 ? -7.251 11.768 -36.218 1.00 25.47 309 CYS A C 1
ATOM 2433 O O . CYS A 1 309 ? -6.201 12.125 -36.753 1.00 25.47 309 CYS A O 1
ATOM 2435 N N . SER A 1 310 ? -8.269 11.233 -36.896 1.00 29.09 310 SER A N 1
ATOM 2436 C CA . SER A 1 310 ? -8.322 11.176 -38.356 1.00 29.09 310 SER A CA 1
ATOM 2437 C C . SER A 1 310 ? -8.069 12.565 -38.948 1.00 29.09 310 SER A C 1
ATOM 2439 O O . SER A 1 310 ? -8.641 13.562 -38.495 1.00 29.09 310 SER A O 1
ATOM 2441 N N . ALA A 1 311 ? -7.195 12.611 -39.948 1.00 33.03 311 ALA A N 1
ATOM 2442 C CA . ALA A 1 311 ? -6.741 13.792 -40.665 1.00 33.03 311 ALA A CA 1
ATOM 2443 C C . ALA A 1 311 ? -7.873 14.785 -40.997 1.00 33.03 311 ALA A C 1
ATOM 2445 O O . ALA A 1 311 ? -8.762 14.449 -41.775 1.00 33.03 311 ALA A O 1
ATOM 2446 N N . ARG A 1 312 ? -7.822 15.991 -40.395 1.00 29.06 312 ARG A N 1
ATOM 2447 C CA . ARG A 1 312 ? -8.361 17.288 -40.899 1.00 29.06 312 ARG A CA 1
ATOM 2448 C C . ARG A 1 312 ? -8.338 18.440 -39.870 1.00 29.06 312 ARG A C 1
ATOM 2450 O O . ARG A 1 312 ? -9.124 19.377 -39.983 1.00 29.06 312 ARG A O 1
ATOM 2457 N N . ARG A 1 313 ? -7.472 18.429 -38.845 1.00 29.20 313 ARG A N 1
ATOM 2458 C CA . ARG A 1 313 ? -7.340 19.585 -37.929 1.00 29.20 313 ARG A CA 1
ATOM 2459 C C . ARG A 1 313 ? -5.881 19.952 -37.642 1.00 29.20 313 ARG A C 1
ATOM 2461 O O . ARG A 1 313 ? -5.079 19.038 -37.454 1.00 29.20 313 ARG A O 1
ATOM 2468 N N . PRO A 1 314 ? -5.542 21.258 -37.567 1.00 26.52 314 PRO A N 1
ATOM 2469 C CA . PRO A 1 314 ? -4.192 21.717 -37.254 1.00 26.52 314 PRO A CA 1
ATOM 2470 C C . PRO A 1 314 ? -3.682 21.118 -35.938 1.00 26.52 314 PRO A C 1
ATOM 2472 O O . PRO A 1 314 ? -4.426 21.015 -34.956 1.00 26.52 314 PRO A O 1
ATOM 2475 N N . ALA A 1 315 ? -2.395 20.767 -35.908 1.00 33.88 315 ALA A N 1
ATOM 2476 C CA . ALA A 1 315 ? -1.715 20.103 -34.792 1.00 33.88 315 ALA A CA 1
ATOM 2477 C C . ALA A 1 315 ? -1.801 20.851 -33.439 1.00 33.88 315 ALA A C 1
ATOM 2479 O O . ALA A 1 315 ? -1.528 20.265 -32.391 1.00 33.88 315 ALA A O 1
ATOM 2480 N N . SER A 1 316 ? -2.231 22.116 -33.433 1.00 33.16 316 SER A N 1
ATOM 2481 C CA . SER A 1 316 ? -2.388 22.960 -32.244 1.00 33.16 316 SER A CA 1
ATOM 2482 C C . SER A 1 316 ? -3.624 22.646 -31.384 1.00 33.16 316 SER A C 1
ATOM 2484 O O . SER A 1 316 ? -3.673 23.086 -30.236 1.00 33.16 316 SER A O 1
ATOM 2486 N N . ARG A 1 317 ? -4.607 21.871 -31.881 1.00 29.11 317 ARG A N 1
ATOM 2487 C CA . ARG A 1 317 ? -5.865 21.565 -31.154 1.00 29.11 317 ARG A CA 1
ATOM 2488 C C . ARG A 1 317 ? -6.110 20.084 -30.826 1.00 29.11 317 ARG A C 1
ATOM 2490 O O . ARG A 1 317 ? -7.133 19.767 -30.223 1.00 29.11 317 ARG A O 1
ATOM 2497 N N . CYS A 1 318 ? -5.199 19.170 -31.170 1.00 29.28 318 CYS A N 1
ATOM 2498 C CA . CYS A 1 318 ? -5.307 17.775 -30.726 1.00 29.28 318 CYS A CA 1
ATOM 2499 C C . CYS A 1 318 ? -4.913 17.648 -29.249 1.00 29.28 318 CYS A C 1
ATOM 2501 O O . CYS A 1 318 ? -3.808 18.027 -28.857 1.00 29.28 318 CYS A O 1
ATOM 2503 N N . SER A 1 319 ? -5.790 17.076 -28.421 1.00 37.22 319 SER A N 1
ATOM 2504 C CA . SER A 1 319 ? -5.444 16.717 -27.045 1.00 37.22 319 SER A CA 1
ATOM 2505 C C . SER A 1 319 ? -4.267 15.733 -27.047 1.00 37.22 319 SER A C 1
ATOM 2507 O O . SER A 1 319 ? -4.383 14.610 -27.538 1.00 37.22 319 SER A O 1
ATOM 2509 N N . LYS A 1 320 ? -3.128 16.196 -26.522 1.00 39.16 320 LYS A N 1
ATOM 2510 C CA . LYS A 1 320 ? -1.842 15.489 -26.423 1.00 39.16 320 LYS A CA 1
ATOM 2511 C C . LYS A 1 320 ? -1.921 14.238 -25.508 1.00 39.16 320 LYS A C 1
ATOM 2513 O O . LYS A 1 320 ? -2.886 14.099 -24.753 1.00 39.16 320 LYS A O 1
ATOM 2518 N N . PRO A 1 321 ? -0.949 13.304 -25.595 1.00 37.72 321 PRO A N 1
ATOM 2519 C CA . PRO A 1 321 ? -1.121 11.904 -25.198 1.00 37.72 321 PRO A CA 1
ATOM 2520 C C . PRO A 1 321 ? -1.361 11.698 -23.695 1.00 37.72 321 PRO A C 1
ATOM 2522 O O . PRO A 1 321 ? -0.798 12.408 -22.861 1.00 37.72 321 PRO A O 1
ATOM 2525 N N . ARG A 1 322 ? -2.140 10.665 -23.353 1.00 36.47 322 ARG A N 1
ATOM 2526 C CA . ARG A 1 322 ? -2.389 10.207 -21.976 1.00 36.47 322 ARG A CA 1
ATOM 2527 C C . ARG A 1 322 ? -1.537 8.978 -21.650 1.00 36.47 322 ARG A C 1
ATOM 2529 O O . ARG A 1 322 ? -1.171 8.221 -22.541 1.00 36.47 322 ARG A O 1
ATOM 2536 N N . TRP A 1 323 ? -1.222 8.803 -20.371 1.00 35.03 323 TRP A N 1
ATOM 2537 C CA . TRP A 1 323 ? -0.541 7.616 -19.855 1.00 35.03 323 TRP A CA 1
ATOM 2538 C C . TRP A 1 323 ? -1.563 6.527 -19.537 1.00 35.03 323 TRP A C 1
ATOM 2540 O O . TRP A 1 323 ? -2.538 6.802 -18.840 1.00 35.03 323 TRP A O 1
ATOM 2550 N N . ALA A 1 324 ? -1.310 5.301 -19.988 1.00 33.03 324 ALA A N 1
ATOM 2551 C CA . ALA A 1 324 ? -1.933 4.106 -19.439 1.00 33.03 324 ALA A CA 1
ATOM 2552 C C . ALA A 1 324 ? -0.864 3.379 -18.612 1.00 33.03 324 ALA A C 1
ATOM 2554 O O . ALA A 1 324 ? 0.088 2.834 -19.161 1.00 33.03 324 ALA A O 1
ATOM 2555 N N . ARG A 1 325 ? -0.980 3.428 -17.282 1.00 32.78 325 ARG A N 1
ATOM 2556 C CA . ARG A 1 325 ? -0.249 2.525 -16.385 1.00 32.78 325 ARG A CA 1
ATOM 2557 C C . ARG A 1 325 ? -1.203 1.388 -16.065 1.00 32.78 325 ARG A C 1
ATOM 2559 O O . ARG A 1 325 ? -2.283 1.671 -15.557 1.00 32.78 325 ARG A O 1
ATOM 2566 N N . HIS A 1 326 ? -0.835 0.146 -16.357 1.00 35.50 326 HIS A N 1
ATOM 2567 C CA . HIS A 1 326 ? -1.659 -0.992 -15.968 1.00 35.50 326 HIS A CA 1
ATOM 2568 C C . HIS A 1 326 ? -0.854 -2.087 -15.288 1.00 35.50 326 HIS A C 1
ATOM 2570 O O . HIS A 1 326 ? 0.165 -2.544 -15.796 1.00 35.50 326 HIS A O 1
ATOM 2576 N N . ARG A 1 327 ? -1.374 -2.486 -14.126 1.00 32.56 327 ARG A N 1
ATOM 2577 C CA . ARG A 1 327 ? -1.024 -3.689 -13.381 1.00 32.56 327 ARG A CA 1
ATOM 2578 C C . ARG A 1 327 ? -2.037 -4.759 -13.752 1.00 32.56 327 ARG A C 1
ATOM 2580 O O . ARG A 1 327 ? -3.235 -4.552 -13.569 1.00 32.56 327 ARG A O 1
ATOM 2587 N N . THR A 1 328 ? -1.585 -5.884 -14.287 1.00 28.83 328 THR A N 1
ATOM 2588 C CA . THR A 1 328 ? -2.439 -7.068 -14.453 1.00 28.83 328 THR A CA 1
ATOM 2589 C C . THR A 1 328 ? -2.094 -8.086 -13.376 1.00 28.83 328 THR A C 1
ATOM 2591 O O . THR A 1 328 ? -0.959 -8.550 -13.310 1.00 28.83 328 THR A O 1
ATOM 2594 N N . GLN A 1 329 ? -3.070 -8.484 -12.558 1.00 27.28 329 GLN A N 1
ATOM 2595 C CA . GLN A 1 329 ? -2.933 -9.662 -11.703 1.00 27.28 329 GLN A CA 1
ATOM 2596 C C . GLN A 1 329 ? -2.674 -10.896 -12.576 1.00 27.28 329 GLN A C 1
ATOM 2598 O O . GLN A 1 329 ? -3.453 -11.225 -13.473 1.00 27.28 329 GLN A O 1
ATOM 2603 N N . ARG A 1 330 ? -1.564 -11.596 -12.321 1.00 31.09 330 ARG A N 1
ATOM 2604 C CA . ARG A 1 330 ? -1.244 -12.857 -12.994 1.00 31.09 330 ARG A CA 1
ATOM 2605 C C . ARG A 1 330 ? -2.275 -13.923 -12.616 1.00 31.09 330 ARG A C 1
ATOM 2607 O O . ARG A 1 330 ? -2.160 -14.565 -11.579 1.00 31.09 330 ARG A O 1
ATOM 2614 N N . ARG A 1 331 ? -3.175 -14.253 -13.537 1.00 26.84 331 ARG A N 1
ATOM 2615 C CA . ARG A 1 331 ? -3.568 -15.652 -13.748 1.00 26.84 331 ARG A CA 1
ATOM 2616 C C . ARG A 1 331 ? -3.065 -16.057 -15.135 1.00 26.84 331 ARG A C 1
ATOM 2618 O O . ARG A 1 331 ? -3.561 -15.572 -16.138 1.00 26.84 331 ARG A O 1
ATOM 2625 N N . ARG A 1 332 ? -2.070 -16.959 -15.160 1.00 26.30 332 ARG A N 1
ATOM 2626 C CA . ARG A 1 332 ? -1.514 -17.670 -16.341 1.00 26.30 332 ARG A CA 1
ATOM 2627 C C . ARG A 1 332 ? -0.466 -16.956 -17.218 1.00 26.30 332 ARG A C 1
ATOM 2629 O O . ARG A 1 332 ? -0.532 -17.014 -18.437 1.00 26.30 332 ARG A O 1
ATOM 2636 N N . ALA A 1 333 ? 0.597 -16.428 -16.610 1.00 24.23 333 ALA A N 1
ATOM 2637 C CA . ALA A 1 333 ? 1.853 -16.109 -17.316 1.00 24.23 333 ALA A CA 1
ATOM 2638 C C . ALA A 1 333 ? 3.001 -17.072 -16.932 1.00 24.23 333 ALA A C 1
ATOM 2640 O O . ALA A 1 333 ? 4.129 -16.650 -16.690 1.00 24.23 333 ALA A O 1
ATOM 2641 N N . SER A 1 334 ? 2.711 -18.371 -16.806 1.00 25.34 334 SER A N 1
ATOM 2642 C CA . SER A 1 334 ? 3.684 -19.419 -16.440 1.00 25.34 334 SER A CA 1
ATOM 2643 C C . SER A 1 334 ? 4.151 -20.286 -17.620 1.00 25.34 334 SER A C 1
ATOM 2645 O O . SER A 1 334 ? 4.942 -21.201 -17.420 1.00 25.34 334 SER A O 1
ATOM 2647 N N . ALA A 1 335 ? 3.739 -19.982 -18.856 1.00 27.23 335 ALA A N 1
ATOM 2648 C CA . ALA A 1 335 ? 4.138 -20.748 -20.045 1.00 27.23 335 ALA A CA 1
ATOM 2649 C C . ALA A 1 335 ? 5.319 -20.145 -20.841 1.00 27.23 335 ALA A C 1
ATOM 2651 O O . ALA A 1 335 ? 5.770 -20.742 -21.811 1.00 27.23 335 ALA A O 1
ATOM 2652 N N . TRP A 1 336 ? 5.853 -18.981 -20.454 1.00 27.39 336 TRP A N 1
ATOM 2653 C CA . TRP A 1 336 ? 6.824 -18.246 -21.284 1.00 27.39 336 TRP A CA 1
ATOM 2654 C C . TRP A 1 336 ? 8.311 -18.615 -21.086 1.00 27.39 336 TRP A C 1
ATOM 2656 O O . TRP A 1 336 ? 9.151 -18.071 -21.794 1.00 27.39 336 TRP A O 1
ATOM 2666 N N . CYS A 1 337 ? 8.650 -19.580 -20.215 1.00 24.47 337 CYS A N 1
ATOM 2667 C CA . CYS A 1 337 ? 10.051 -19.974 -19.946 1.00 24.47 337 CYS A CA 1
ATOM 2668 C C . CYS A 1 337 ? 10.383 -21.474 -20.092 1.00 24.47 337 CYS A C 1
ATOM 2670 O O . CYS A 1 337 ? 11.450 -21.893 -19.656 1.00 24.47 337 CYS A O 1
ATOM 2672 N N . ARG A 1 338 ? 9.541 -22.309 -20.715 1.00 27.72 338 ARG A N 1
ATOM 2673 C CA . ARG A 1 338 ? 9.928 -23.699 -21.038 1.00 27.72 338 ARG A CA 1
ATOM 2674 C C . ARG A 1 338 ? 9.478 -24.097 -22.437 1.00 27.72 338 ARG A C 1
ATOM 2676 O O . ARG A 1 338 ? 8.388 -24.622 -22.612 1.00 27.72 338 ARG A O 1
ATOM 2683 N N . ALA A 1 339 ? 10.335 -23.842 -23.421 1.00 27.48 339 ALA A N 1
ATOM 2684 C CA . ALA A 1 339 ? 10.289 -24.517 -24.714 1.00 27.48 339 ALA A CA 1
ATOM 2685 C C . ALA A 1 339 ? 11.662 -24.427 -25.404 1.00 27.48 339 ALA A C 1
ATOM 2687 O O . ALA A 1 339 ? 11.867 -23.570 -26.262 1.00 27.48 339 ALA A O 1
ATOM 2688 N N . SER A 1 340 ? 12.590 -25.306 -25.010 1.00 24.33 340 SER A N 1
ATOM 2689 C CA . SER A 1 340 ? 13.721 -25.742 -25.846 1.00 24.33 340 SER A CA 1
ATOM 2690 C C . SER A 1 340 ? 14.417 -26.975 -25.240 1.00 24.33 340 SER A C 1
ATOM 2692 O O . SER A 1 340 ? 15.111 -26.844 -24.237 1.00 24.33 340 SER A O 1
ATOM 2694 N N . GLY A 1 341 ? 14.225 -28.131 -25.900 1.00 22.67 341 GLY A N 1
ATOM 2695 C CA . GLY A 1 341 ? 14.998 -29.388 -25.802 1.00 22.67 341 GLY A CA 1
ATOM 2696 C C . GLY A 1 341 ? 14.480 -30.410 -24.773 1.00 22.67 341 GLY A C 1
ATOM 2697 O O . GLY A 1 341 ? 14.277 -30.048 -23.627 1.00 22.67 341 GLY A O 1
ATOM 2698 N N . SER A 1 342 ? 14.237 -31.697 -25.046 1.00 23.59 342 SER A N 1
ATOM 2699 C CA . SER A 1 342 ? 14.290 -32.540 -26.253 1.00 23.59 342 SER A CA 1
ATOM 2700 C C . SER A 1 342 ? 13.728 -33.942 -25.901 1.00 23.59 342 SER A C 1
ATOM 2702 O O . SER A 1 342 ? 14.091 -34.483 -24.867 1.00 23.59 342 SER A O 1
ATOM 2704 N N . HIS A 1 343 ? 12.886 -34.507 -26.782 1.00 23.53 343 HIS A N 1
ATOM 2705 C CA . HIS A 1 343 ? 12.662 -35.941 -27.108 1.00 23.53 343 HIS A CA 1
ATOM 2706 C C . HIS A 1 343 ? 12.351 -37.001 -26.016 1.00 23.53 343 HIS A C 1
ATOM 2708 O O . HIS A 1 343 ? 13.260 -37.467 -25.337 1.00 23.53 343 HIS A O 1
ATOM 2714 N N . ARG A 1 344 ? 11.115 -37.553 -26.029 1.00 22.31 344 ARG A N 1
ATOM 2715 C CA . ARG A 1 344 ? 10.760 -38.962 -26.398 1.00 22.31 344 ARG A CA 1
ATOM 2716 C C . ARG A 1 344 ? 9.220 -39.217 -26.328 1.00 22.31 344 ARG A C 1
ATOM 2718 O O . ARG A 1 344 ? 8.528 -38.383 -25.751 1.00 22.31 344 ARG A O 1
ATOM 2725 N N . PRO A 1 345 ? 8.677 -40.263 -27.003 1.00 25.78 345 PRO A N 1
ATOM 2726 C CA . PRO A 1 345 ? 7.334 -40.284 -27.622 1.00 25.78 345 PRO A CA 1
ATOM 2727 C C . PRO A 1 345 ? 6.195 -40.786 -26.703 1.00 25.78 345 PRO A C 1
ATOM 2729 O O . PRO A 1 345 ? 6.476 -41.272 -25.607 1.00 25.78 345 PRO A O 1
ATOM 2732 N N . PRO A 1 346 ? 4.912 -40.683 -27.127 1.00 25.70 346 PRO A N 1
ATOM 2733 C CA . PRO A 1 346 ? 3.775 -41.053 -26.295 1.00 25.70 346 PRO A CA 1
ATOM 2734 C C . PRO A 1 346 ? 3.507 -42.560 -26.370 1.00 25.70 346 PRO A C 1
ATOM 2736 O O . PRO A 1 346 ? 3.457 -43.134 -27.457 1.00 25.70 346 PRO A O 1
ATOM 2739 N N . VAL A 1 347 ? 3.278 -43.184 -25.214 1.00 24.56 347 VAL A N 1
ATOM 2740 C CA . VAL A 1 347 ? 2.662 -44.511 -25.133 1.00 24.56 347 VAL A CA 1
ATOM 2741 C C . VAL A 1 347 ? 1.206 -44.344 -24.714 1.00 24.56 347 VAL A C 1
ATOM 2743 O O . VAL A 1 347 ? 0.865 -43.625 -23.777 1.00 24.56 347 VAL A O 1
ATOM 2746 N N . THR A 1 348 ? 0.374 -44.994 -25.507 1.00 23.41 348 THR A N 1
ATOM 2747 C CA . THR A 1 348 ? -1.078 -45.121 -25.502 1.00 23.41 348 THR A CA 1
ATOM 2748 C C . THR A 1 348 ? -1.633 -45.908 -24.313 1.00 23.41 348 THR A C 1
ATOM 2750 O O . THR A 1 348 ? -1.039 -46.900 -23.902 1.00 23.41 348 THR A O 1
ATOM 2753 N N . SER A 1 349 ? -2.830 -45.541 -23.850 1.00 24.08 349 SER A N 1
ATOM 2754 C CA . SER A 1 349 ? -3.948 -46.441 -23.471 1.00 24.08 349 SER A CA 1
ATOM 2755 C C . SER A 1 349 ? -5.116 -45.554 -22.993 1.00 24.08 349 SER A C 1
ATOM 2757 O O . SER A 1 349 ? -4.961 -44.776 -22.062 1.00 24.08 349 SER A O 1
ATOM 2759 N N . SER A 1 350 ? -6.173 -45.363 -23.798 1.00 22.59 350 SER A N 1
ATOM 2760 C CA . SER A 1 350 ? -7.434 -46.147 -23.821 1.00 22.59 350 SER A CA 1
ATOM 2761 C C . SER A 1 350 ? -8.131 -46.134 -22.450 1.00 22.59 350 SER A C 1
ATOM 2763 O O . SER A 1 350 ? -7.543 -46.607 -21.487 1.00 22.59 350 SER A O 1
ATOM 2765 N N . TRP A 1 351 ? -9.327 -45.571 -22.264 1.00 23.00 351 TRP A N 1
ATOM 2766 C CA . TRP A 1 351 ? -10.642 -46.068 -22.717 1.00 23.00 351 TRP A CA 1
ATOM 2767 C C . TRP A 1 351 ? -11.668 -44.910 -22.593 1.00 23.00 351 TRP A C 1
ATOM 2769 O O . TRP A 1 351 ? -11.652 -44.191 -21.600 1.00 23.00 351 TRP A O 1
ATOM 2779 N N . ALA A 1 352 ? -12.371 -44.497 -23.655 1.00 23.59 352 ALA A N 1
ATOM 2780 C CA . ALA A 1 352 ? -13.677 -44.996 -24.128 1.00 23.59 352 ALA A CA 1
ATOM 2781 C C . ALA A 1 352 ? -14.854 -44.760 -23.143 1.00 23.59 352 ALA A C 1
ATOM 2783 O O . ALA A 1 352 ? -14.873 -45.318 -22.052 1.00 23.59 352 ALA A O 1
ATOM 2784 N N . GLY A 1 353 ? -15.824 -43.921 -23.560 1.00 21.27 353 GLY A N 1
ATOM 2785 C CA . GLY A 1 353 ? -17.143 -43.714 -22.918 1.00 21.27 353 GLY A CA 1
ATOM 2786 C C . GLY A 1 353 ? -18.079 -44.933 -23.058 1.00 21.27 353 GLY A C 1
ATOM 2787 O O . GLY A 1 353 ? -17.577 -45.994 -23.426 1.00 21.27 353 GLY A O 1
ATOM 2788 N N . PRO A 1 354 ? -19.413 -44.839 -22.817 1.00 27.61 354 PRO A N 1
ATOM 2789 C CA . PRO A 1 354 ? -20.351 -43.833 -23.372 1.00 27.61 354 PRO A CA 1
ATOM 2790 C C . PRO A 1 354 ? -21.304 -43.209 -22.311 1.00 27.61 354 PRO A C 1
ATOM 2792 O O . PRO A 1 354 ? -21.431 -43.721 -21.208 1.00 27.61 354 PRO A O 1
ATOM 2795 N N . ARG A 1 355 ? -21.813 -41.976 -22.466 1.00 24.53 355 ARG A N 1
ATOM 2796 C CA . ARG A 1 355 ? -23.014 -41.494 -23.201 1.00 24.53 355 ARG A CA 1
ATOM 2797 C C . ARG A 1 355 ? -24.390 -42.072 -22.796 1.00 24.53 355 ARG A C 1
ATOM 2799 O O . ARG A 1 355 ? -24.635 -43.263 -22.918 1.00 24.53 355 ARG A O 1
ATOM 2806 N N . ASP A 1 356 ? -25.266 -41.105 -22.492 1.00 23.81 356 ASP A N 1
ATOM 2807 C CA . ASP A 1 356 ? -26.721 -41.000 -22.701 1.00 23.81 356 ASP A CA 1
ATOM 2808 C C . ASP A 1 356 ? -27.704 -41.812 -21.835 1.00 23.81 356 ASP A C 1
ATOM 2810 O O . ASP A 1 356 ? -27.784 -43.032 -21.932 1.00 23.81 356 ASP A O 1
ATOM 2814 N N . ARG A 1 357 ? -28.599 -41.097 -21.123 1.00 25.34 357 ARG A N 1
ATOM 2815 C CA . ARG A 1 357 ? -30.044 -41.028 -21.450 1.00 25.34 357 ARG A CA 1
ATOM 2816 C C . ARG A 1 357 ? -30.829 -40.046 -20.565 1.00 25.34 357 ARG A C 1
ATOM 2818 O O . ARG A 1 357 ? -30.545 -39.856 -19.389 1.00 25.34 357 ARG A O 1
ATOM 2825 N N . ALA A 1 358 ? -31.822 -39.437 -21.205 1.00 23.92 358 ALA A N 1
ATOM 2826 C CA . ALA A 1 358 ? -32.850 -38.551 -20.672 1.00 23.92 358 ALA A CA 1
ATOM 2827 C C . ALA A 1 358 ? -34.013 -39.312 -19.992 1.00 23.92 358 ALA A C 1
ATOM 2829 O O . ALA A 1 358 ? -34.176 -40.510 -20.216 1.00 23.92 358 ALA A O 1
ATOM 2830 N N . GLY A 1 359 ? -34.862 -38.578 -19.257 1.00 24.23 359 GLY A N 1
ATOM 2831 C CA . GLY A 1 359 ? -36.180 -39.003 -18.741 1.00 24.23 359 GLY A CA 1
ATOM 2832 C C . GLY A 1 359 ? -36.409 -38.472 -17.317 1.00 24.23 359 GLY A C 1
ATOM 2833 O O . GLY A 1 359 ? -35.732 -38.906 -16.400 1.00 24.23 359 GLY A O 1
ATOM 2834 N N . ALA A 1 360 ? -37.105 -37.353 -17.103 1.00 22.50 360 ALA A N 1
ATOM 2835 C CA . ALA A 1 360 ? -38.565 -37.191 -17.045 1.00 22.50 360 ALA A CA 1
ATOM 2836 C C . ALA A 1 360 ? -39.238 -37.766 -15.772 1.00 22.50 360 ALA A C 1
ATOM 2838 O O . ALA A 1 360 ? -39.250 -38.968 -15.560 1.00 22.50 360 ALA A O 1
ATOM 2839 N N . ALA A 1 361 ? -39.879 -36.842 -15.039 1.00 22.88 361 ALA A N 1
ATOM 2840 C CA . ALA A 1 361 ? -41.134 -36.956 -14.279 1.00 22.88 361 ALA A CA 1
ATOM 2841 C C . ALA A 1 361 ? -41.219 -37.696 -12.914 1.00 22.88 361 ALA A C 1
ATOM 2843 O O . ALA A 1 361 ? -41.019 -38.895 -12.801 1.00 22.88 361 ALA A O 1
ATOM 2844 N N . SER A 1 362 ? -41.686 -36.904 -11.929 1.00 22.58 362 SER A N 1
ATOM 2845 C CA . SER A 1 362 ? -42.753 -37.158 -10.931 1.00 22.58 362 SER A CA 1
ATOM 2846 C C . SER A 1 362 ? -42.670 -38.325 -9.935 1.00 22.58 362 SER A C 1
ATOM 2848 O O . SER A 1 362 ? -42.726 -39.471 -10.349 1.00 22.58 362 SER A O 1
ATOM 2850 N N . THR A 1 363 ? -42.704 -37.982 -8.632 1.00 24.88 363 THR A N 1
ATOM 2851 C CA . THR A 1 363 ? -43.678 -38.347 -7.551 1.00 24.88 363 THR A CA 1
ATOM 2852 C C . THR A 1 363 ? -42.975 -38.119 -6.197 1.00 24.88 363 THR A C 1
ATOM 2854 O O . THR A 1 363 ? -41.883 -38.627 -5.995 1.00 24.88 363 THR A O 1
ATOM 2857 N N . CYS A 1 364 ? -43.372 -37.158 -5.356 1.00 22.53 364 CYS A N 1
ATOM 2858 C CA . CYS A 1 364 ? -44.465 -37.188 -4.369 1.00 22.53 364 CYS A CA 1
ATOM 2859 C C . CYS A 1 364 ? -44.287 -38.225 -3.236 1.00 22.53 364 CYS A C 1
ATOM 2861 O O . CYS A 1 364 ? -44.392 -39.417 -3.489 1.00 22.53 364 CYS A O 1
ATOM 2863 N N . GLY A 1 365 ? -44.174 -37.735 -1.990 1.00 22.31 365 GLY A N 1
ATOM 2864 C CA . GLY A 1 365 ? -44.874 -38.325 -0.836 1.00 22.31 365 GLY A CA 1
ATOM 2865 C C . GLY A 1 365 ? -44.049 -38.908 0.325 1.00 22.31 365 GLY A C 1
ATOM 2866 O O . GLY A 1 365 ? -43.248 -39.811 0.125 1.00 22.31 365 GLY A O 1
ATOM 2867 N N . SER A 1 366 ? -44.416 -38.467 1.543 1.00 24.66 366 SER A N 1
ATOM 2868 C CA . SER A 1 366 ? -44.250 -39.070 2.897 1.00 24.66 366 SER A CA 1
ATOM 2869 C C . SER A 1 366 ? -42.842 -39.118 3.523 1.00 24.66 366 SER A C 1
ATOM 2871 O O . SER A 1 366 ? -41.918 -39.633 2.913 1.00 24.66 366 SER A O 1
ATOM 2873 N N . CYS A 1 367 ? -42.553 -38.475 4.668 1.00 22.39 367 CYS A N 1
ATOM 2874 C CA . CYS A 1 367 ? -43.092 -38.530 6.054 1.00 22.39 367 CYS A CA 1
ATOM 2875 C C . CYS A 1 367 ? -42.448 -39.612 6.946 1.00 22.39 367 CYS A C 1
ATOM 2877 O O . CYS A 1 367 ? -42.300 -40.747 6.514 1.00 22.39 367 CYS A O 1
ATOM 2879 N N . ALA A 1 368 ? -42.230 -39.215 8.214 1.00 24.23 368 ALA A N 1
ATOM 2880 C CA . ALA A 1 368 ? -41.748 -39.957 9.396 1.00 24.23 368 ALA A CA 1
ATOM 2881 C C . ALA A 1 368 ? -40.222 -40.199 9.435 1.00 24.23 368 ALA A C 1
ATOM 2883 O O . ALA A 1 368 ? -39.655 -40.705 8.477 1.00 24.23 368 ALA A O 1
ATOM 2884 N N . THR A 1 369 ? -39.470 -39.830 10.477 1.00 31.28 369 THR A N 1
ATOM 2885 C CA . THR A 1 369 ? -39.769 -39.467 11.882 1.00 31.28 369 THR A CA 1
ATOM 2886 C C . THR A 1 369 ? -38.637 -38.607 12.426 1.00 31.28 369 THR A C 1
ATOM 2888 O O . THR A 1 369 ? -37.500 -38.795 11.935 1.00 31.28 369 THR A O 1
#

Sequence (369 aa):
MSSEPHAPDATASPAERRAFGRAQRQRCALGQWAQVPQPDAGDRDPLGWLKASNRGRVPELVPVRHGRMLVSPFTFYRGAASLMANDLARLPHSGIATQLCGDAHLANFGFFASPERALVFDINDFDETLQGPFDWDVRRLATSFVVAARDRGFKPRIGREAVQQLAEAYRDRMRAFARMDTLEAWYARLTSQTLLKLGAEDATELAVIKKARRSTSRVFADSATETVDGRLMIRDQPPFVYHDARATAREIKRFRAGLPAFLAQYRASLPPERQRLFDRYELHDVAVLTPGAASCCCSWPTARIRCSCSARRPASRCSKPRWARHRTQRRRASAWCRASGSHRPPVTSSWAGPRDRAGAASTCGSCAT

Secondary structure (DSSP, 8-state):
-PPP-BPP-TTS-HHHHHHHHHHGGGTS-GGGGG----TT-TT--HHHHHHHTTTTS-GGGHHHHHHHHTT-HHHHHHHTHHHHHHHHTTS-----EEEE-S---GGGEEEEE-TTS-EEEEE---TT-EEEETHHHHHHHHHHHHHHHHHTT--HHHHHHHHHHHHHHHHHHHHHHTTS-HHHHHH---BHHHHHHTT---HHHHHHHHHHHH--HHHHHHHHEEEETTEEEEPPBTTTEE--TT--HHHHHHHHHHHHHHHHHHHHHS-HHHHHHHTTEEEEEEEEE---TT-TT--EEEEEEEE---S-S-TTSS-PPPP---PPP-SS--STT-------PPPP---------------------

pLDDT: mean 72.66, std 24.77, range [21.27, 97.25]

Foldseek 3Di:
DPDQDEQDDPPDDLVVSVVVLVVLCVQPPPVLVPDFQDCPPPPQDQVVQLVVLCPPFDPVCSVVLVVQLVPFLLSVLQLRLSSLVVRCVPGRASSHKDWDLSRQAPVQWDWDQDPVRFTFIDGNGSLRIDIDGHVSSLVSHLVSLQRVCVRVVHDNVVSVVVNVVSVVVVVVVVVVLSPDDPVCNVPDTHTLVNVCVVDPPDPVSVVRVVVSSVPDQVVVQVVQWDQDPNAIEGDDDPPFKADPPVDDPVNVVVVVVCVVVVLVVVLVPDDPVVNVVQVQWAWGYWIFGQDDSNNSNYRDTFTWTFGDPDDDDPPVPDDGGGGDDDDDRDDDPPPPPDDDDDDDDDDDDDDDDDDDDDDDDDDDDDDDD